Protein AF-A0A4Q6AU31-F1 (afdb_monomer_lite)

Sequence (327 aa):
MKANLSLKLLAGLLTLSISPVFLACSNERPVNYSGSSKKQAATNDSEDANGSTKPVKDPVEQNDNDQDDIDAGTTPTSGDDEVIPTPKPVIPTPTPTPTPTPTPTPTPTPTPTEPVIDAAVKAACRPEQIVLVDQNAAATAIFKSAIPDYEKILADIAQSDCTQMYKATAEFRSFKKLTVTIDSHDGVAYANPGLDRIFFSGNYIKSFATGKGAADIKQEMYGVMVHEINHLYQNFWKDGKYTPLSEGLCDAIRARAGLYPKNRKQKGGNYLGSYTTTGYFILYLDEKYPDFIYKLNKAAKNWNDNFWQQTTGKSVDQLWSEYQASF

Radius of gyration: 36.2 Å; chains: 1; bounding box: 105×67×134 Å

pLDDT: mean 76.28, std 26.25, range [24.03, 98.75]

Secondary structure (DSSP, 8-state):
----------------------EEE-SPPPP-------------------------------------------------------PPPPPPPPPPPPPPPPPPPPP-PPP-------HHHHHHTS-SEEEEEES-HHHHHHHHHH-TTHHHHHHHHHHHHHHHH-SSGGGS---SEEEEEEE--SSSEEEEGGGTEEEEEHHHHHHHHTT--HHHHHHHHHHHHHHHHHHHHS---SSGGGHHHHHHHHHHHHHHTT-S-GGG--SSS-TTS-HHHHHHHHHHHHTTSTTHHHHHHHHHTT--TTHHHHHHSS-HHHHHHHHHTT-

Structure (mmCIF, N/CA/C/O backbone):
data_AF-A0A4Q6AU31-F1
#
_entry.id   AF-A0A4Q6AU31-F1
#
loop_
_atom_site.group_PDB
_atom_site.id
_atom_site.type_symbol
_atom_site.label_atom_id
_atom_site.label_alt_id
_atom_site.label_comp_id
_atom_site.label_asym_id
_atom_site.label_entity_id
_atom_site.label_seq_id
_atom_site.pdbx_PDB_ins_code
_atom_site.Cartn_x
_atom_site.Cartn_y
_atom_site.Cartn_z
_atom_site.occupancy
_atom_site.B_iso_or_equiv
_atom_site.auth_seq_id
_atom_site.auth_comp_id
_atom_site.auth_asym_id
_atom_site.auth_atom_id
_atom_site.pdbx_PDB_model_num
ATOM 1 N N . MET A 1 1 ? -50.544 8.600 -45.928 1.00 36.47 1 MET A N 1
ATOM 2 C CA . MET A 1 1 ? -50.156 10.022 -45.792 1.00 36.47 1 MET A CA 1
ATOM 3 C C . MET A 1 1 ? -50.043 10.356 -44.315 1.00 36.47 1 MET A C 1
ATOM 5 O O . MET A 1 1 ? -50.808 9.824 -43.525 1.00 36.47 1 MET A O 1
ATOM 9 N N . LYS A 1 2 ? -49.024 11.143 -43.967 1.00 35.47 2 LYS A N 1
ATOM 10 C CA . LYS A 1 2 ? -48.605 11.513 -42.609 1.00 35.47 2 LYS A CA 1
ATOM 11 C C . LYS A 1 2 ? -49.623 12.434 -41.921 1.00 35.47 2 LYS A C 1
ATOM 13 O O . LYS A 1 2 ? -50.163 13.311 -42.585 1.00 35.47 2 LYS A O 1
ATOM 18 N N . ALA A 1 3 ? -49.738 12.334 -40.597 1.00 30.19 3 ALA A N 1
ATOM 19 C CA . ALA A 1 3 ? -50.045 13.472 -39.731 1.00 30.19 3 ALA A CA 1
ATOM 20 C C . ALA A 1 3 ? -49.367 13.290 -38.362 1.00 30.19 3 ALA A C 1
ATOM 22 O O . ALA A 1 3 ? -49.419 12.219 -37.765 1.00 30.19 3 ALA A O 1
ATOM 23 N N . ASN A 1 4 ? -48.679 14.349 -37.937 1.00 34.22 4 ASN A N 1
ATOM 24 C CA . ASN A 1 4 ? -47.904 14.484 -36.707 1.00 34.22 4 ASN A CA 1
ATOM 25 C C . ASN A 1 4 ? -48.797 14.581 -35.463 1.00 34.22 4 ASN A C 1
ATOM 27 O O . ASN A 1 4 ? -49.780 15.317 -35.483 1.00 34.22 4 ASN A O 1
ATOM 31 N N . LEU A 1 5 ? -48.333 14.029 -34.338 1.00 29.66 5 LEU A N 1
ATOM 32 C CA . LEU A 1 5 ? -48.532 14.668 -33.039 1.00 29.66 5 LEU A CA 1
ATOM 33 C C . LEU A 1 5 ? -47.272 14.504 -32.181 1.00 29.66 5 LEU A C 1
ATOM 35 O O . LEU A 1 5 ? -46.759 13.407 -31.985 1.00 29.66 5 LEU A O 1
ATOM 39 N N . SER A 1 6 ? -46.750 15.647 -31.746 1.00 33.50 6 SER A N 1
ATOM 40 C CA . SER A 1 6 ? -45.542 15.812 -30.944 1.00 33.50 6 SER A CA 1
ATOM 41 C C . SER A 1 6 ? -45.827 15.460 -29.485 1.00 33.50 6 SER A C 1
ATOM 43 O O . SER A 1 6 ? -46.730 16.044 -28.888 1.00 33.50 6 SER A O 1
ATOM 45 N N . LEU A 1 7 ? -45.042 14.552 -28.900 1.00 28.28 7 LEU A N 1
ATOM 46 C CA . LEU A 1 7 ? -44.996 14.332 -27.456 1.00 28.28 7 LEU A CA 1
ATOM 47 C C . LEU A 1 7 ? -43.570 14.616 -26.972 1.00 28.28 7 LEU A C 1
ATOM 49 O O . LEU A 1 7 ? -42.649 13.827 -27.176 1.00 28.28 7 LEU A O 1
ATOM 53 N N . LYS A 1 8 ? -43.385 15.791 -26.362 1.00 33.62 8 LYS A N 1
ATOM 54 C CA . LYS A 1 8 ? -42.167 16.155 -25.634 1.00 33.62 8 LYS A CA 1
ATOM 55 C C . LYS A 1 8 ? -42.089 15.299 -24.370 1.00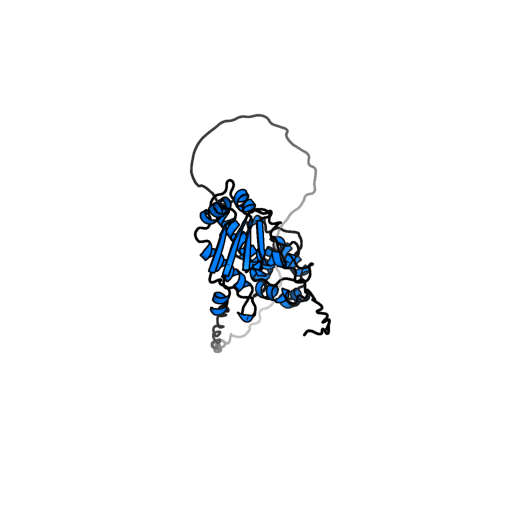 33.62 8 LYS A C 1
ATOM 57 O O . LYS A 1 8 ? -42.876 15.512 -23.452 1.00 33.62 8 LYS A O 1
ATOM 62 N N . LEU A 1 9 ? -41.129 14.380 -24.306 1.00 28.55 9 LEU A N 1
ATOM 63 C CA . LEU A 1 9 ? -40.728 13.740 -23.056 1.00 28.55 9 LEU A CA 1
ATOM 64 C C . LEU A 1 9 ? -39.470 14.450 -22.539 1.00 28.55 9 LEU A C 1
ATOM 66 O O . LEU A 1 9 ? -38.409 14.393 -23.158 1.00 28.55 9 LEU A O 1
ATOM 70 N N . LEU A 1 10 ? -39.618 15.166 -21.424 1.00 29.89 10 LEU A N 1
ATOM 71 C CA . LEU A 1 10 ? -38.513 15.718 -20.645 1.00 29.89 10 LEU A CA 1
ATOM 72 C C . LEU A 1 10 ? -37.751 14.540 -20.015 1.00 29.89 10 LEU A C 1
ATOM 74 O O . LEU A 1 10 ? -38.206 13.961 -19.032 1.00 29.89 10 LEU A O 1
ATOM 78 N N . ALA A 1 11 ? -36.601 14.172 -20.575 1.00 31.55 11 ALA A N 1
ATOM 79 C CA . ALA A 1 11 ? -35.641 13.310 -19.896 1.00 31.55 11 ALA A CA 1
ATOM 80 C C . ALA A 1 11 ? -34.642 14.207 -19.155 1.00 31.55 11 ALA A C 1
ATOM 82 O O . ALA A 1 11 ? -33.696 14.730 -19.741 1.00 31.55 11 ALA A O 1
ATOM 83 N N . GLY A 1 12 ? -34.894 14.426 -17.863 1.00 27.91 12 GLY A N 1
ATOM 84 C CA . GLY A 1 12 ? -33.913 14.998 -16.949 1.00 27.91 12 GLY A CA 1
ATOM 85 C C . GLY A 1 12 ? -32.761 14.014 -16.775 1.00 27.91 12 GLY A C 1
ATOM 86 O O . GLY A 1 12 ? -32.883 13.032 -16.046 1.00 27.91 12 GLY A O 1
ATOM 87 N N . LEU A 1 13 ? -31.654 14.264 -17.469 1.00 28.27 13 LEU A N 1
ATOM 88 C CA . LEU A 1 13 ? -30.405 13.542 -17.274 1.00 28.27 13 LEU A CA 1
ATOM 89 C C . LEU A 1 13 ? -29.745 14.090 -16.001 1.00 28.27 13 LEU A C 1
ATOM 91 O O . LEU A 1 13 ? -29.031 15.088 -16.031 1.00 28.27 13 LEU A O 1
ATOM 95 N N . LEU A 1 14 ? -30.024 13.460 -14.860 1.00 25.17 14 LEU A N 1
ATOM 96 C CA . LEU A 1 14 ? -29.245 13.673 -13.645 1.00 25.17 14 LEU A CA 1
ATOM 97 C C . LEU A 1 14 ? -27.902 12.956 -13.838 1.00 25.17 14 LEU A C 1
ATOM 99 O O . LEU A 1 14 ? -27.761 11.772 -13.538 1.00 25.17 14 LEU A O 1
ATOM 103 N N . THR A 1 15 ? -26.917 13.648 -14.406 1.00 27.78 15 THR A N 1
ATOM 104 C CA . THR A 1 15 ? -25.537 13.158 -14.439 1.00 27.78 15 THR A CA 1
ATOM 105 C C . THR A 1 15 ? -24.981 13.217 -13.020 1.00 27.78 15 THR A C 1
ATOM 107 O O . THR A 1 15 ? -24.532 14.269 -12.564 1.00 27.78 15 THR A O 1
ATOM 110 N N . LEU A 1 16 ? -25.023 12.094 -12.300 1.00 24.03 16 LEU A N 1
ATOM 111 C CA . LEU A 1 16 ? -24.202 11.907 -11.108 1.00 24.03 16 LEU A CA 1
ATOM 112 C C . LEU A 1 16 ? -22.737 11.880 -11.574 1.00 24.03 16 LEU A C 1
ATOM 114 O O . LEU A 1 16 ? -22.244 10.866 -12.064 1.00 24.03 16 LEU A O 1
ATOM 118 N N . SER A 1 17 ? -22.058 13.022 -11.477 1.00 26.67 17 SER A N 1
ATOM 119 C CA . SER A 1 17 ? -20.610 13.126 -11.654 1.00 26.67 17 SER A CA 1
ATOM 120 C C . SER A 1 17 ? -19.931 12.428 -10.479 1.00 26.67 17 SER A C 1
ATOM 122 O O . SER A 1 17 ? -19.631 13.049 -9.461 1.00 26.67 17 SER A O 1
ATOM 124 N N . ILE A 1 18 ? -19.718 11.120 -10.595 1.00 26.56 18 ILE A N 1
ATOM 125 C CA . ILE A 1 18 ? -18.798 10.400 -9.720 1.00 26.56 18 ILE A CA 1
ATOM 126 C C . ILE A 1 18 ? -17.401 10.734 -10.245 1.00 26.56 18 ILE A C 1
ATOM 128 O O . ILE A 1 18 ? -16.913 10.086 -11.168 1.00 26.56 18 ILE A O 1
ATOM 132 N N . SER A 1 19 ? -16.790 11.800 -9.728 1.00 26.52 19 SER A N 1
ATOM 133 C CA . SER A 1 19 ? -15.391 12.103 -10.030 1.00 26.52 19 SER A CA 1
ATOM 134 C C . SER A 1 19 ? -14.542 10.903 -9.594 1.00 26.52 19 SER A C 1
ATOM 136 O O . SER A 1 19 ? -14.580 10.558 -8.409 1.00 26.52 19 SER A O 1
ATOM 138 N N . PRO A 1 20 ? -13.809 10.228 -10.499 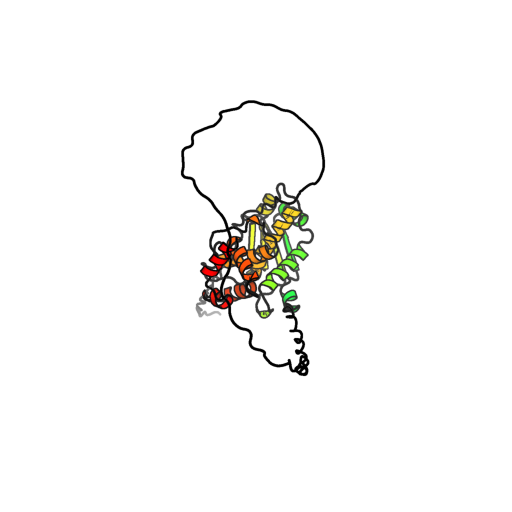1.00 33.03 20 PRO A N 1
ATOM 139 C CA . PRO A 1 20 ? -12.846 9.223 -10.081 1.00 33.03 20 PRO A CA 1
ATOM 140 C C . PRO A 1 20 ? -11.811 9.930 -9.207 1.00 33.03 20 PRO A C 1
ATOM 142 O O . PRO A 1 20 ? -11.224 10.933 -9.612 1.00 33.03 20 PRO A O 1
ATOM 145 N N . VAL A 1 21 ? -11.645 9.448 -7.979 1.00 41.09 21 VAL A N 1
ATOM 146 C CA . VAL A 1 21 ? -10.590 9.907 -7.079 1.00 41.09 21 VAL A CA 1
ATOM 147 C C . VAL A 1 21 ? -9.265 9.506 -7.729 1.00 41.09 21 VAL A C 1
ATOM 149 O O . VAL A 1 21 ? -8.861 8.350 -7.663 1.00 41.09 21 VAL A O 1
ATOM 152 N N . PHE A 1 22 ? -8.643 10.441 -8.446 1.00 41.56 22 PHE A N 1
ATOM 153 C CA . PHE A 1 22 ? -7.259 10.333 -8.889 1.00 41.56 22 PHE A CA 1
ATOM 154 C C . PHE A 1 22 ? -6.388 10.641 -7.673 1.00 41.56 22 PHE A C 1
ATOM 156 O O . PHE A 1 22 ? -6.315 11.795 -7.251 1.00 41.56 22 PHE A O 1
ATOM 163 N N . LEU A 1 23 ? -5.786 9.613 -7.079 1.00 51.38 23 LEU A N 1
ATOM 164 C CA . LEU A 1 23 ? -4.813 9.784 -6.006 1.00 51.38 23 LEU A CA 1
ATOM 165 C C . LEU A 1 23 ? -3.428 9.595 -6.614 1.00 51.38 23 LEU A C 1
ATOM 167 O O . LEU A 1 23 ? -3.088 8.508 -7.074 1.00 51.38 23 LEU A O 1
ATOM 171 N N . ALA A 1 24 ? -2.702 10.705 -6.736 1.00 48.38 24 ALA A N 1
ATOM 172 C CA . ALA A 1 24 ? -1.375 10.728 -7.319 1.00 48.38 24 ALA A CA 1
ATOM 173 C C . ALA A 1 24 ? -0.320 10.721 -6.216 1.00 48.38 24 ALA A C 1
ATOM 175 O O . ALA A 1 24 ? -0.317 11.593 -5.343 1.00 48.38 24 ALA A O 1
ATOM 176 N N . CYS A 1 25 ? 0.633 9.798 -6.316 1.00 55.16 25 CYS A N 1
ATOM 177 C CA . CYS A 1 25 ? 1.851 9.785 -5.522 1.00 55.16 25 CYS A CA 1
ATOM 178 C C . CYS A 1 25 ? 2.805 10.865 -6.070 1.00 55.16 25 CYS A C 1
ATOM 180 O O . CYS A 1 25 ? 3.829 10.608 -6.709 1.00 55.16 25 CYS A O 1
ATOM 182 N N . SER A 1 26 ? 2.411 12.134 -5.927 1.00 43.38 26 SER A N 1
ATOM 183 C CA . SER A 1 26 ? 3.153 13.279 -6.474 1.00 43.38 26 SER A CA 1
ATOM 184 C C . SER A 1 26 ? 4.222 13.813 -5.517 1.00 43.38 26 SER A C 1
ATOM 186 O O . SER A 1 26 ? 5.101 14.548 -5.960 1.00 43.38 26 SER A O 1
ATOM 188 N N . ASN A 1 27 ? 4.173 13.448 -4.228 1.00 42.97 27 ASN A N 1
ATOM 189 C CA . ASN A 1 27 ? 4.992 14.068 -3.176 1.00 42.97 27 ASN A CA 1
ATOM 190 C C . ASN A 1 27 ? 5.951 13.116 -2.440 1.00 42.97 27 ASN A C 1
ATOM 192 O O . ASN A 1 27 ? 6.638 13.552 -1.509 1.00 42.97 27 ASN A O 1
ATOM 196 N N . GLU A 1 28 ? 6.064 11.847 -2.841 1.00 49.72 28 GLU A N 1
ATOM 197 C CA . GLU A 1 28 ? 7.122 10.996 -2.300 1.00 49.72 28 GLU A CA 1
ATOM 198 C C . GLU A 1 28 ? 8.496 11.478 -2.786 1.00 49.72 28 GLU A C 1
ATOM 200 O O . GLU A 1 28 ? 8.813 11.476 -3.975 1.00 49.72 28 GLU A O 1
ATOM 205 N N . ARG A 1 29 ? 9.358 11.889 -1.846 1.00 51.31 29 ARG A N 1
ATOM 206 C CA . ARG A 1 29 ? 10.781 12.092 -2.156 1.00 51.31 29 ARG A CA 1
ATOM 207 C C . ARG A 1 29 ? 11.380 10.744 -2.593 1.00 51.31 29 ARG A C 1
ATOM 209 O O . ARG A 1 29 ? 10.986 9.726 -2.024 1.00 51.31 29 ARG A O 1
ATOM 216 N N . PRO A 1 30 ? 12.368 10.703 -3.502 1.00 47.47 30 PRO A N 1
ATOM 217 C CA . PRO A 1 30 ? 13.051 9.461 -3.857 1.00 47.47 30 PRO A CA 1
ATOM 218 C C . PRO A 1 30 ? 13.793 8.845 -2.663 1.00 47.47 30 PRO A C 1
ATOM 220 O O . PRO A 1 30 ? 14.297 9.557 -1.783 1.00 47.47 30 PRO A O 1
ATOM 223 N N . VAL A 1 31 ? 13.850 7.514 -2.588 1.00 48.09 31 VAL A N 1
ATOM 224 C CA . VAL A 1 31 ? 14.591 6.809 -1.533 1.00 48.09 31 VAL A CA 1
ATOM 225 C C . VAL A 1 31 ? 16.092 6.781 -1.843 1.00 48.09 31 VAL A C 1
ATOM 227 O O . VAL A 1 31 ? 16.523 6.295 -2.882 1.00 48.09 31 VAL A O 1
ATOM 230 N N . ASN A 1 32 ? 16.919 7.257 -0.906 1.00 42.59 32 ASN A N 1
ATOM 231 C CA . ASN A 1 32 ? 18.368 7.058 -0.954 1.00 42.59 32 ASN A CA 1
ATOM 232 C C . ASN A 1 32 ? 18.753 5.778 -0.198 1.00 42.59 32 ASN A C 1
ATOM 234 O O . ASN A 1 32 ? 18.858 5.787 1.027 1.00 42.59 32 ASN A O 1
ATOM 238 N N . TYR A 1 33 ? 19.013 4.695 -0.932 1.00 41.94 33 TYR A N 1
ATOM 239 C CA . TYR A 1 33 ? 19.522 3.420 -0.405 1.00 41.94 33 TYR A CA 1
ATOM 240 C C . TYR A 1 33 ? 21.051 3.438 -0.186 1.00 41.94 33 TYR A C 1
ATOM 242 O O . TYR A 1 33 ? 21.754 2.497 -0.535 1.00 41.94 33 TYR A O 1
ATOM 250 N N . SER A 1 34 ? 21.634 4.512 0.356 1.00 35.53 34 SER A N 1
ATOM 251 C CA . SER A 1 34 ? 23.068 4.500 0.683 1.00 35.53 34 SER A CA 1
ATOM 252 C C . SER A 1 34 ? 23.285 3.894 2.069 1.00 35.53 34 SER A C 1
ATOM 254 O O . SER A 1 34 ? 23.216 4.598 3.077 1.00 35.53 34 SER A O 1
ATOM 256 N N . GLY A 1 35 ? 23.553 2.589 2.129 1.00 38.88 35 GLY A N 1
ATOM 257 C CA . GLY A 1 35 ? 24.001 1.965 3.372 1.00 38.88 35 GLY A CA 1
ATOM 258 C C . GLY A 1 35 ? 23.919 0.449 3.405 1.00 38.88 35 GLY A C 1
ATOM 259 O O . GLY A 1 35 ? 23.153 -0.071 4.204 1.00 38.88 35 GLY A O 1
ATOM 260 N N . SER A 1 36 ? 24.703 -0.255 2.578 1.00 33.50 36 SER A N 1
ATOM 261 C CA . SER A 1 36 ? 25.196 -1.622 2.851 1.00 33.50 36 SER A CA 1
ATOM 262 C C . SER A 1 36 ? 26.203 -2.068 1.785 1.00 33.50 36 SER A C 1
ATOM 264 O O . SER A 1 36 ? 25.926 -2.913 0.945 1.00 33.50 36 SER A O 1
ATOM 266 N N . SER A 1 37 ? 27.413 -1.518 1.835 1.00 30.23 37 SER A N 1
ATOM 267 C CA . SER A 1 37 ? 28.578 -2.164 1.226 1.00 30.23 37 SER A CA 1
ATOM 268 C C . SER A 1 37 ? 29.799 -1.919 2.104 1.00 30.23 37 SER A C 1
ATOM 270 O O . SER A 1 37 ? 30.665 -1.106 1.785 1.00 30.23 37 SER A O 1
ATOM 272 N N . LYS A 1 38 ? 29.883 -2.612 3.246 1.00 29.41 38 LYS A N 1
ATOM 273 C CA . LYS A 1 38 ? 31.191 -2.819 3.876 1.00 29.41 38 LYS A CA 1
ATOM 274 C C . LYS A 1 38 ? 31.940 -3.833 3.014 1.00 29.41 38 LYS A C 1
ATOM 276 O O . LYS A 1 38 ? 31.798 -5.036 3.198 1.00 29.41 38 LYS A O 1
ATOM 281 N N . LYS A 1 39 ? 32.704 -3.334 2.038 1.00 31.06 39 LYS A N 1
ATOM 282 C CA . LYS A 1 39 ? 33.798 -4.099 1.436 1.00 31.06 39 LYS A CA 1
ATOM 283 C C . LYS A 1 39 ? 34.859 -4.282 2.517 1.00 31.06 39 LYS A C 1
ATOM 285 O O . LYS A 1 39 ? 35.409 -3.307 3.018 1.00 31.06 39 LYS A O 1
ATOM 290 N N . GLN A 1 40 ? 35.108 -5.530 2.879 1.00 29.66 40 GLN A N 1
ATOM 291 C CA . GLN A 1 40 ? 36.287 -5.940 3.622 1.00 29.66 40 GLN A CA 1
ATOM 292 C C . GLN A 1 40 ? 37.373 -6.254 2.585 1.00 29.66 40 GLN A C 1
ATOM 294 O O . GLN A 1 40 ? 37.190 -7.164 1.781 1.00 29.66 40 GLN A O 1
ATOM 299 N N . ALA A 1 41 ? 38.455 -5.477 2.571 1.00 26.58 41 ALA A N 1
ATOM 300 C CA . ALA A 1 41 ? 39.760 -5.875 2.043 1.00 26.58 41 ALA A CA 1
ATOM 301 C C . ALA A 1 41 ? 40.846 -4.908 2.559 1.00 26.58 41 ALA A C 1
ATOM 303 O O . ALA A 1 41 ? 40.773 -3.706 2.319 1.00 26.58 41 ALA A O 1
ATOM 304 N N . ALA A 1 42 ? 41.788 -5.491 3.310 1.00 26.08 42 ALA A N 1
ATOM 305 C CA . ALA A 1 42 ? 43.225 -5.197 3.443 1.00 26.08 42 ALA A CA 1
ATOM 306 C C . ALA A 1 42 ? 43.846 -4.362 2.290 1.00 26.08 42 ALA A C 1
ATOM 308 O O . ALA A 1 42 ? 43.380 -4.472 1.162 1.00 26.08 42 ALA A O 1
ATOM 309 N N . THR A 1 43 ? 44.913 -3.563 2.420 1.00 26.22 43 THR A N 1
ATOM 310 C CA . THR A 1 43 ? 46.017 -3.424 3.396 1.00 26.22 43 THR A CA 1
ATOM 311 C C . THR A 1 43 ? 46.882 -2.216 2.975 1.00 26.22 43 THR A C 1
ATOM 313 O O . THR A 1 43 ? 46.904 -1.898 1.789 1.00 26.22 43 THR A O 1
ATOM 316 N N . ASN A 1 44 ? 47.668 -1.705 3.933 1.00 25.77 44 ASN A N 1
ATOM 317 C CA . ASN A 1 44 ? 49.017 -1.119 3.809 1.00 25.77 44 ASN A CA 1
ATOM 318 C C . ASN A 1 44 ? 49.243 0.354 3.399 1.00 25.77 44 ASN A C 1
ATOM 320 O O . ASN A 1 44 ? 48.830 0.783 2.329 1.00 25.77 44 ASN A O 1
ATOM 324 N N . ASP A 1 45 ? 50.033 0.997 4.282 1.00 27.28 45 ASP A N 1
ATOM 325 C CA . ASP A 1 45 ? 51.165 1.921 4.058 1.00 27.28 45 ASP A CA 1
ATOM 326 C C . ASP A 1 45 ? 50.869 3.273 3.373 1.00 27.28 45 ASP A C 1
ATOM 328 O O . ASP A 1 45 ? 50.093 3.362 2.435 1.00 27.28 45 ASP A O 1
ATOM 332 N N . SER A 1 46 ? 51.452 4.416 3.731 1.00 28.14 46 SER A N 1
ATOM 333 C CA . SER A 1 46 ? 52.423 4.818 4.750 1.00 28.14 46 SER A CA 1
ATOM 334 C C . SER A 1 46 ? 52.513 6.354 4.701 1.00 28.14 46 SER A C 1
ATOM 336 O O . SER A 1 46 ? 52.448 6.936 3.623 1.00 28.14 46 SER A O 1
ATOM 338 N N . GLU A 1 47 ? 52.738 6.941 5.876 1.00 30.23 47 GLU A N 1
ATOM 339 C CA . GLU A 1 47 ? 53.699 8.028 6.124 1.00 30.23 47 GLU A CA 1
ATOM 340 C C . GLU A 1 47 ? 53.446 9.510 5.749 1.00 30.23 47 GLU A C 1
ATOM 342 O O . GLU A 1 47 ? 52.983 9.888 4.678 1.00 30.23 47 GLU A O 1
ATOM 347 N N . ASP A 1 48 ? 53.893 10.300 6.736 1.00 31.30 48 ASP A N 1
ATOM 348 C CA . ASP A 1 48 ? 54.444 11.658 6.755 1.00 31.30 48 ASP A CA 1
ATOM 349 C C . ASP A 1 48 ? 53.486 12.864 6.795 1.00 31.30 48 ASP A C 1
ATOM 351 O O . ASP A 1 48 ? 52.760 13.162 5.854 1.00 31.30 48 ASP A O 1
ATOM 355 N N . ALA A 1 49 ? 53.310 13.496 7.973 1.00 30.08 49 ALA A N 1
ATOM 356 C CA . ALA A 1 49 ? 54.201 14.471 8.657 1.00 30.08 49 ALA A CA 1
ATOM 357 C C . ALA A 1 49 ? 54.030 15.878 8.039 1.00 30.08 49 ALA A C 1
ATOM 359 O O . ALA A 1 49 ? 53.861 16.008 6.839 1.00 30.08 49 ALA A O 1
ATOM 360 N N . ASN A 1 50 ? 54.025 17.029 8.710 1.00 28.92 50 ASN A N 1
ATOM 361 C CA . ASN A 1 50 ? 54.444 17.566 10.009 1.00 28.92 50 ASN A CA 1
ATOM 362 C C . ASN A 1 50 ? 53.771 18.976 10.029 1.00 28.92 50 ASN A C 1
ATOM 364 O O . ASN A 1 50 ? 53.656 19.588 8.973 1.00 28.92 50 ASN A O 1
ATOM 368 N N . GLY A 1 51 ? 53.229 19.555 11.099 1.00 26.34 51 GLY A N 1
ATOM 369 C CA . GLY A 1 51 ? 53.954 20.005 12.280 1.00 26.34 51 GLY A CA 1
ATOM 370 C C . GLY A 1 51 ? 53.549 21.435 12.676 1.00 26.34 51 GLY A C 1
ATOM 371 O O . GLY A 1 51 ? 53.204 22.240 11.816 1.00 26.34 51 GLY A O 1
ATOM 372 N N . SER A 1 52 ? 53.706 21.722 13.977 1.00 27.25 52 SER A N 1
ATOM 373 C CA . SER A 1 52 ? 53.831 23.051 14.618 1.00 27.25 52 SER A CA 1
ATOM 374 C C . SER A 1 52 ? 52.575 23.939 14.739 1.00 27.25 52 SER A C 1
ATOM 376 O O . SER A 1 52 ? 51.845 24.126 13.783 1.00 27.25 52 SER A O 1
ATOM 378 N N . THR A 1 53 ? 52.243 24.580 15.870 1.00 29.73 53 THR A N 1
ATOM 379 C CA . THR A 1 53 ? 52.931 24.798 17.160 1.00 29.73 53 THR A CA 1
ATOM 380 C C . THR A 1 53 ? 51.929 25.290 18.231 1.00 29.73 53 THR A C 1
ATOM 382 O O . THR A 1 53 ? 51.126 26.176 17.969 1.00 29.73 53 THR A O 1
ATOM 385 N N . LYS A 1 54 ? 52.049 24.686 19.426 1.00 29.58 54 LYS A N 1
ATOM 386 C CA . LYS A 1 54 ? 51.817 25.095 20.845 1.00 29.58 54 LYS A CA 1
ATOM 387 C C . LYS A 1 54 ? 51.827 26.622 21.205 1.00 29.58 54 LYS A C 1
ATOM 389 O O . LYS A 1 54 ? 52.264 27.401 20.368 1.00 29.58 54 LYS A O 1
ATOM 394 N N . PRO A 1 55 ? 51.731 27.047 22.501 1.00 44.91 55 PRO A N 1
ATOM 395 C CA . PRO A 1 55 ? 50.876 26.660 23.668 1.00 44.91 55 PRO A CA 1
ATOM 396 C C . PRO A 1 55 ? 50.525 27.856 24.629 1.00 44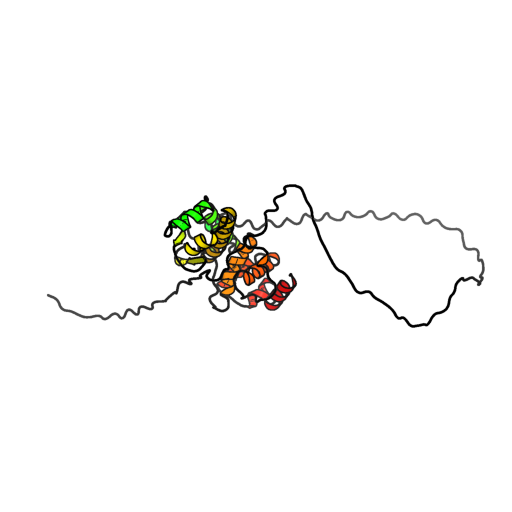.91 55 PRO A C 1
ATOM 398 O O . PRO A 1 55 ? 51.207 28.864 24.563 1.00 44.91 55 PRO A O 1
ATOM 401 N N . VAL A 1 56 ? 49.631 27.710 25.630 1.00 33.00 56 VAL A N 1
ATOM 402 C CA . VAL A 1 56 ? 49.675 28.364 26.989 1.00 33.00 56 VAL A CA 1
ATOM 403 C C . VAL A 1 56 ? 48.708 27.560 27.902 1.00 33.00 56 VAL A C 1
ATOM 405 O O . VAL A 1 56 ? 47.556 27.425 27.513 1.00 33.00 56 VAL A O 1
ATOM 408 N N . LYS A 1 57 ? 49.096 26.735 28.897 1.00 30.70 57 LYS A N 1
ATOM 409 C CA . LYS A 1 57 ? 49.654 26.908 30.270 1.00 30.70 57 LYS A CA 1
ATOM 410 C C . LYS A 1 57 ? 48.714 27.542 31.328 1.00 30.70 57 LYS A C 1
ATOM 412 O O . LYS A 1 57 ? 48.427 28.729 31.261 1.00 30.70 57 LYS A O 1
ATOM 417 N N . ASP A 1 58 ? 48.339 26.713 32.313 1.00 33.06 58 ASP A N 1
ATOM 418 C CA . ASP A 1 58 ? 47.739 26.999 33.641 1.00 33.06 58 ASP A CA 1
ATOM 419 C C . ASP A 1 58 ? 48.733 27.746 34.591 1.00 33.06 58 ASP A C 1
ATOM 421 O O . ASP A 1 58 ? 49.791 28.144 34.084 1.00 33.06 58 ASP A O 1
ATOM 425 N N . PRO A 1 59 ? 48.594 27.813 35.954 1.00 54.94 59 PRO A N 1
ATOM 426 C CA . PRO A 1 59 ? 47.472 27.600 36.920 1.00 54.94 59 PRO A CA 1
ATOM 427 C C . PRO A 1 59 ? 47.436 28.617 38.130 1.00 54.94 59 PRO A C 1
ATOM 429 O O . PRO A 1 59 ? 48.209 29.571 38.155 1.00 54.94 59 PRO A O 1
ATOM 432 N N . VAL A 1 60 ? 46.651 28.272 39.184 1.00 31.70 60 VAL A N 1
ATOM 433 C CA . VAL A 1 60 ? 46.720 28.626 40.649 1.00 31.70 60 VAL A CA 1
ATOM 434 C C . VAL A 1 60 ? 45.865 29.858 41.069 1.00 31.70 60 VAL A C 1
ATOM 436 O O . VAL A 1 60 ? 45.880 30.857 40.367 1.00 31.70 60 VAL A O 1
ATOM 439 N N . GLU A 1 61 ? 44.956 29.831 42.067 1.00 36.19 61 GLU A N 1
ATOM 440 C CA . GLU A 1 61 ? 45.141 29.650 43.531 1.00 36.19 61 GLU A CA 1
ATOM 441 C C . GLU A 1 61 ? 43.916 29.103 44.311 1.00 36.19 61 GLU A C 1
ATOM 443 O O . GLU A 1 61 ? 42.760 29.276 43.924 1.00 36.19 61 GLU A O 1
ATOM 448 N N . GLN A 1 62 ? 44.250 28.458 45.439 1.00 34.66 62 GLN A N 1
ATOM 449 C CA . GLN A 1 62 ? 43.440 27.973 46.569 1.00 34.66 62 GLN A CA 1
ATOM 450 C C . GLN A 1 62 ? 43.057 29.088 47.562 1.00 34.66 62 GLN A C 1
ATOM 452 O O . GLN A 1 62 ? 43.643 30.165 47.532 1.00 34.66 62 GLN A O 1
ATOM 457 N N . ASN A 1 63 ? 42.099 28.775 48.451 1.00 33.78 63 ASN A N 1
ATOM 458 C CA . ASN A 1 63 ? 42.097 28.955 49.925 1.00 33.78 63 ASN A CA 1
ATOM 459 C C . ASN A 1 63 ? 40.633 28.830 50.417 1.00 33.78 63 ASN A C 1
ATOM 461 O O . ASN A 1 63 ? 39.725 29.259 49.711 1.00 33.78 63 ASN A O 1
ATOM 465 N N . ASP A 1 64 ? 40.265 28.316 51.590 1.00 41.66 64 ASP A N 1
ATOM 466 C CA . ASP A 1 64 ? 40.932 27.570 52.662 1.00 41.66 64 ASP A CA 1
ATOM 467 C C . ASP A 1 64 ? 39.833 27.042 53.618 1.00 41.66 64 ASP A C 1
ATOM 469 O O . ASP A 1 64 ? 38.751 27.625 53.684 1.00 41.66 64 ASP A O 1
ATOM 473 N N . ASN A 1 65 ? 40.181 25.974 54.348 1.00 37.25 65 ASN A N 1
ATOM 474 C CA . ASN A 1 65 ? 39.823 25.577 55.725 1.00 37.25 65 ASN A CA 1
ATOM 475 C C . ASN A 1 65 ? 38.357 25.510 56.206 1.00 37.25 65 ASN A C 1
ATOM 477 O O . ASN A 1 65 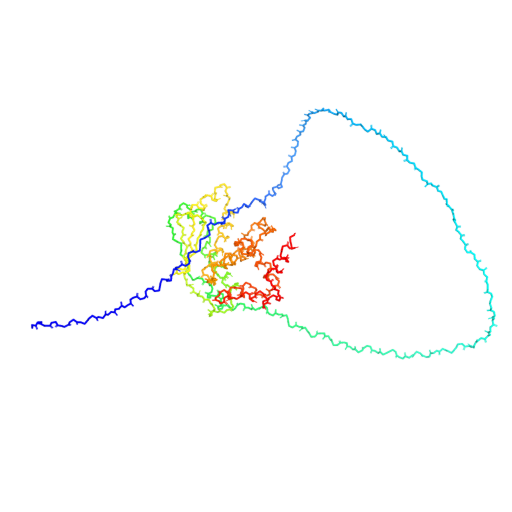? 37.652 26.507 56.297 1.00 37.25 65 ASN A O 1
ATOM 481 N N . ASP A 1 66 ? 37.949 24.325 56.676 1.00 44.62 66 ASP A N 1
ATOM 482 C CA . ASP A 1 66 ? 38.137 23.967 58.094 1.00 44.62 66 ASP A CA 1
ATOM 483 C C . ASP A 1 66 ? 38.095 22.438 58.291 1.00 44.62 66 ASP A C 1
ATOM 485 O O . ASP A 1 66 ? 37.291 21.725 57.686 1.00 44.62 66 ASP A O 1
ATOM 489 N N . GLN A 1 67 ? 39.008 21.954 59.129 1.00 42.06 67 GLN A N 1
ATOM 490 C CA . GLN A 1 67 ? 39.265 20.561 59.499 1.00 42.06 67 GLN A CA 1
ATOM 491 C C . GLN A 1 67 ? 39.201 20.474 61.035 1.00 42.06 67 GLN A C 1
ATOM 493 O O . GLN A 1 67 ? 39.487 21.466 61.701 1.00 42.06 67 GLN A O 1
ATOM 498 N N . ASP A 1 68 ? 38.617 19.420 61.613 1.00 41.59 68 ASP A N 1
ATOM 499 C CA . ASP A 1 68 ? 39.265 18.396 62.476 1.00 41.59 68 ASP A CA 1
ATOM 500 C C . ASP A 1 68 ? 38.168 18.011 63.526 1.00 41.59 68 ASP A C 1
ATOM 502 O O . ASP A 1 68 ? 37.330 18.854 63.842 1.00 41.59 68 ASP A O 1
ATOM 506 N N . ASP A 1 69 ? 37.946 16.808 64.077 1.00 42.69 69 ASP A N 1
ATOM 507 C CA . ASP A 1 69 ? 38.818 15.698 64.477 1.00 42.69 69 ASP A CA 1
ATOM 508 C C . ASP A 1 69 ? 37.973 14.430 64.860 1.00 42.69 69 ASP A C 1
ATOM 510 O O . ASP A 1 69 ? 36.883 14.562 65.416 1.00 42.69 69 ASP A O 1
ATOM 514 N N . ILE A 1 70 ? 38.471 13.228 64.491 1.00 43.03 70 ILE A N 1
ATOM 515 C CA . ILE A 1 70 ? 38.704 11.928 65.222 1.00 43.03 70 ILE A CA 1
ATOM 516 C C . ILE A 1 70 ? 37.917 11.613 66.543 1.00 43.03 70 ILE A C 1
ATOM 518 O O . ILE A 1 70 ? 37.580 12.520 67.282 1.00 43.03 70 ILE A O 1
ATOM 522 N N . ASP A 1 71 ? 37.603 10.392 67.032 1.00 38.22 71 ASP A N 1
ATOM 523 C CA . ASP A 1 71 ? 38.121 9.009 66.913 1.00 38.22 71 ASP A CA 1
ATOM 524 C C . ASP A 1 71 ? 37.186 7.969 67.632 1.00 38.22 71 ASP A C 1
ATOM 526 O O . ASP A 1 71 ? 36.379 8.330 68.486 1.00 38.22 71 ASP A O 1
ATOM 530 N N . ALA A 1 72 ? 37.352 6.685 67.275 1.00 36.16 72 ALA A N 1
ATOM 531 C CA . ALA A 1 72 ? 37.179 5.384 67.965 1.00 36.16 72 ALA A CA 1
ATOM 532 C C . ALA A 1 72 ? 36.163 5.100 69.112 1.00 36.16 72 ALA A C 1
ATOM 534 O O . ALA A 1 72 ? 36.221 5.648 70.204 1.00 36.16 72 ALA A O 1
ATOM 535 N N . GLY A 1 73 ? 35.437 3.976 68.947 1.00 33.78 73 GLY A N 1
ATOM 536 C CA . GLY A 1 73 ? 35.758 2.739 69.693 1.00 33.78 73 GLY A CA 1
ATOM 537 C C . GLY A 1 73 ? 34.976 2.346 70.968 1.00 33.78 73 GLY A C 1
ATOM 538 O O . GLY A 1 73 ? 35.132 2.940 72.026 1.00 33.78 73 GLY A O 1
ATOM 539 N N . THR A 1 74 ? 34.357 1.154 70.896 1.00 35.16 74 THR A N 1
ATOM 540 C CA . THR A 1 74 ? 34.174 0.123 71.960 1.00 35.16 74 THR A CA 1
ATOM 541 C C . THR A 1 74 ? 33.167 0.297 73.121 1.00 35.16 74 THR A C 1
ATOM 543 O O . THR A 1 74 ? 33.265 1.171 73.970 1.00 35.16 74 THR A O 1
ATOM 546 N N . THR A 1 75 ? 32.257 -0.685 73.205 1.00 39.12 75 THR A N 1
ATOM 547 C CA . THR A 1 75 ? 31.485 -1.167 74.379 1.00 39.12 75 THR A CA 1
ATOM 548 C C . THR A 1 75 ? 32.375 -2.037 75.297 1.00 39.12 75 THR A C 1
ATOM 550 O O . THR A 1 75 ? 33.341 -2.597 74.768 1.00 39.12 75 THR A O 1
ATOM 553 N N . PRO A 1 76 ? 32.089 -2.222 76.619 1.00 46.41 76 PRO A N 1
ATOM 554 C CA . PRO A 1 76 ? 31.149 -3.283 77.058 1.00 46.41 76 PRO A CA 1
ATOM 555 C C . PRO A 1 76 ? 30.444 -3.157 78.453 1.00 46.41 76 PRO A C 1
ATOM 557 O O . PRO A 1 76 ? 30.887 -2.451 79.350 1.00 46.41 76 PRO A O 1
ATOM 560 N N . THR A 1 77 ? 29.356 -3.944 78.587 1.00 37.53 77 THR A N 1
ATOM 561 C CA . THR A 1 77 ? 28.824 -4.747 79.734 1.00 37.53 77 THR A CA 1
ATOM 562 C C . THR A 1 77 ? 28.618 -4.183 81.155 1.00 37.53 77 THR A C 1
ATOM 564 O O . THR A 1 77 ? 29.580 -3.800 81.808 1.00 37.53 77 THR A O 1
ATOM 567 N N . SER A 1 78 ? 27.407 -4.389 81.710 1.00 37.25 78 SER A N 1
ATOM 568 C CA . SER A 1 78 ? 27.147 -5.184 82.941 1.00 37.25 78 SER A CA 1
ATOM 569 C C . SER A 1 78 ? 25.632 -5.346 83.200 1.00 37.25 78 SER A C 1
ATOM 571 O O . SER A 1 78 ? 24.869 -4.446 82.848 1.00 37.25 78 SER A O 1
ATOM 573 N N . GLY A 1 79 ? 25.199 -6.451 83.822 1.00 36.56 79 GLY A N 1
ATOM 574 C CA . GLY A 1 79 ? 23.831 -6.627 84.335 1.00 36.56 79 GLY A CA 1
ATOM 575 C C . GLY A 1 79 ? 23.391 -8.087 84.481 1.00 36.56 79 GLY A C 1
ATOM 576 O O . GLY A 1 79 ? 22.975 -8.695 83.500 1.00 36.56 79 GLY A O 1
ATOM 577 N N . ASP A 1 80 ? 23.519 -8.607 85.701 1.00 48.22 80 ASP A N 1
ATOM 578 C CA . ASP A 1 80 ? 23.219 -9.962 86.184 1.00 48.22 80 ASP A CA 1
ATOM 579 C C . ASP A 1 80 ? 21.721 -10.338 86.142 1.00 48.22 80 ASP A C 1
ATOM 581 O O . ASP A 1 80 ? 20.884 -9.446 86.197 1.00 48.22 80 ASP A O 1
ATOM 585 N N . ASP A 1 81 ? 21.391 -11.644 86.082 1.00 44.28 81 ASP A N 1
ATOM 586 C CA . ASP A 1 81 ? 20.381 -12.267 86.969 1.00 44.28 81 ASP A CA 1
ATOM 587 C C . ASP A 1 81 ? 20.213 -13.800 86.781 1.00 44.28 81 ASP A C 1
ATOM 589 O O . ASP A 1 81 ? 19.968 -14.322 85.695 1.00 44.28 81 ASP A O 1
ATOM 593 N N . GLU A 1 82 ? 20.374 -14.484 87.919 1.00 48.59 82 GLU A N 1
ATOM 594 C CA . GLU A 1 82 ? 19.623 -15.615 88.496 1.00 48.59 82 GLU A CA 1
ATOM 595 C C . GLU A 1 82 ? 19.314 -16.914 87.699 1.00 48.59 82 GLU A C 1
ATOM 597 O O . GLU A 1 82 ? 18.556 -16.969 86.733 1.00 48.59 82 GLU A O 1
ATOM 602 N N . VAL A 1 83 ? 19.842 -18.035 88.218 1.00 47.03 83 VAL A N 1
ATOM 603 C CA . VAL A 1 83 ? 19.658 -19.411 87.719 1.00 47.03 83 VAL A CA 1
ATOM 604 C C . VAL A 1 83 ? 18.531 -20.126 88.484 1.00 47.03 83 VAL A C 1
ATOM 606 O O . VAL A 1 83 ? 18.680 -20.437 89.664 1.00 47.03 83 VAL A O 1
ATOM 609 N N . ILE A 1 84 ? 17.444 -20.481 87.787 1.00 55.66 84 ILE A N 1
ATOM 610 C CA . ILE A 1 84 ? 16.367 -21.382 88.254 1.00 55.66 84 ILE A CA 1
ATOM 611 C C . ILE A 1 84 ? 16.467 -22.721 87.489 1.00 55.66 84 ILE A C 1
ATOM 613 O O . ILE A 1 84 ? 16.567 -22.695 86.259 1.00 55.66 84 ILE A O 1
ATOM 617 N N . PRO A 1 85 ? 16.400 -23.909 88.130 1.00 56.31 85 PRO A N 1
ATOM 618 C CA . PRO A 1 85 ? 16.420 -25.176 87.404 1.00 56.31 85 PRO A CA 1
ATOM 619 C C . PRO A 1 85 ? 15.037 -25.472 86.800 1.00 56.31 85 PRO A C 1
ATOM 621 O O . PRO A 1 85 ? 14.035 -25.545 87.510 1.00 56.31 85 PRO A O 1
ATOM 624 N N . THR A 1 86 ? 14.979 -25.669 85.481 1.00 50.41 86 THR A N 1
ATOM 625 C CA . THR A 1 86 ? 13.758 -26.013 84.727 1.00 50.41 86 THR A CA 1
ATOM 626 C C . THR A 1 86 ? 13.832 -27.429 84.121 1.00 50.41 86 THR A C 1
ATOM 628 O O . THR A 1 86 ? 14.921 -27.987 83.974 1.00 50.41 86 THR A O 1
ATOM 631 N N . PRO A 1 87 ? 12.673 -28.074 83.864 1.00 59.59 87 PRO A N 1
ATOM 632 C CA . PRO A 1 87 ? 12.541 -29.531 83.807 1.00 59.59 87 PRO A CA 1
ATOM 633 C C . PRO A 1 87 ? 13.066 -30.184 82.519 1.00 59.59 87 PRO A C 1
ATOM 635 O O . PRO A 1 87 ? 13.165 -29.574 81.459 1.00 59.59 87 PRO A O 1
ATOM 638 N N . LYS A 1 88 ? 13.367 -31.484 82.642 1.00 65.25 88 LYS A N 1
ATOM 639 C CA . LYS A 1 88 ? 13.897 -32.389 81.609 1.00 65.25 88 LYS A CA 1
ATOM 640 C C . LYS A 1 88 ? 13.083 -32.324 80.293 1.00 65.25 88 LYS A C 1
ATOM 642 O O . LYS A 1 88 ? 11.856 -32.404 80.365 1.00 65.25 88 LYS A O 1
ATOM 647 N N . PRO A 1 89 ? 13.720 -32.261 79.104 1.00 60.09 89 PRO A N 1
ATOM 648 C CA . PRO A 1 89 ? 13.001 -32.139 77.836 1.00 60.09 89 PRO A CA 1
ATOM 649 C C . PRO A 1 89 ? 12.192 -33.403 77.523 1.00 60.09 89 PRO A C 1
ATOM 651 O O . PRO A 1 89 ? 12.733 -34.511 77.517 1.00 60.09 89 PRO A O 1
ATOM 654 N N . VAL A 1 90 ? 10.905 -33.233 77.220 1.00 63.34 90 VAL A N 1
ATOM 655 C CA . VAL A 1 90 ? 10.070 -34.272 76.608 1.00 63.34 90 VAL A CA 1
ATOM 656 C C . VAL A 1 90 ? 10.259 -34.161 75.096 1.00 63.34 90 VAL A C 1
ATOM 658 O O . VAL A 1 90 ? 10.007 -33.104 74.524 1.00 63.34 90 VAL A O 1
ATOM 661 N N . ILE A 1 91 ? 10.742 -35.224 74.450 1.00 67.88 91 ILE A N 1
ATOM 662 C CA . ILE A 1 91 ? 10.914 -35.267 72.992 1.00 67.88 91 ILE A CA 1
ATOM 663 C C . ILE A 1 91 ? 9.518 -35.353 72.352 1.00 67.88 91 ILE A C 1
ATOM 665 O O . ILE A 1 91 ? 8.821 -36.340 72.602 1.00 67.88 91 ILE A O 1
ATOM 669 N N . PRO A 1 92 ? 9.077 -34.372 71.540 1.00 62.91 92 PRO A N 1
ATOM 670 C CA . PRO A 1 92 ? 7.825 -34.501 70.810 1.00 62.91 92 PRO A CA 1
ATOM 671 C C . PRO A 1 92 ? 7.971 -35.556 69.706 1.00 62.91 92 PRO A C 1
ATOM 673 O O . PRO A 1 92 ? 8.932 -35.556 68.935 1.00 62.91 92 PRO A O 1
ATOM 676 N N . THR A 1 93 ? 7.007 -36.470 69.634 1.00 69.69 93 THR A N 1
ATOM 677 C CA . THR A 1 93 ? 6.863 -37.429 68.533 1.00 69.69 93 THR A CA 1
ATOM 678 C C . THR A 1 93 ? 6.609 -36.667 67.224 1.00 69.69 93 THR A C 1
ATOM 680 O O . THR A 1 93 ? 5.783 -35.753 67.227 1.00 69.69 93 THR A O 1
ATOM 683 N N . PRO A 1 94 ? 7.281 -36.998 66.104 1.00 65.19 94 PRO A N 1
ATOM 684 C CA . PRO A 1 94 ? 7.064 -36.293 64.846 1.00 65.19 94 PRO A CA 1
ATOM 685 C C . PRO A 1 94 ? 5.638 -36.531 64.334 1.00 65.19 94 PRO A C 1
ATOM 687 O O . PRO A 1 94 ? 5.236 -37.665 64.071 1.00 65.19 94 PRO A O 1
ATOM 690 N N . THR A 1 95 ? 4.877 -35.449 64.184 1.00 68.44 95 THR A N 1
ATOM 691 C CA . THR A 1 95 ? 3.585 -35.439 63.489 1.00 68.44 95 THR A CA 1
ATOM 692 C C . THR A 1 95 ? 3.814 -35.751 62.005 1.00 68.44 95 THR A C 1
ATOM 694 O O . THR A 1 95 ? 4.711 -35.150 61.409 1.00 68.44 95 THR A O 1
ATOM 697 N N . PRO A 1 96 ? 3.043 -36.659 61.376 1.00 69.25 96 PRO A N 1
ATOM 698 C CA . PRO A 1 96 ? 3.207 -36.955 59.958 1.00 69.25 96 PRO A CA 1
ATOM 699 C C . PRO A 1 96 ? 2.949 -35.701 59.113 1.00 69.25 96 PRO A C 1
ATOM 701 O O . PRO A 1 96 ? 1.880 -35.095 59.181 1.00 69.25 96 PRO A O 1
ATOM 704 N N . THR A 1 97 ? 3.943 -35.317 58.315 1.00 67.81 97 THR A N 1
ATOM 705 C CA . THR A 1 97 ? 3.841 -34.228 57.339 1.00 67.81 97 THR A CA 1
ATOM 706 C C . THR A 1 97 ? 2.794 -34.592 56.279 1.00 67.81 97 THR A C 1
ATOM 708 O O . THR A 1 97 ? 2.901 -35.674 55.692 1.00 67.81 97 THR A O 1
ATOM 711 N N . PRO A 1 98 ? 1.793 -33.735 55.995 1.00 68.88 98 PRO A N 1
ATOM 712 C CA . PRO A 1 98 ? 0.820 -34.014 54.948 1.00 68.88 98 PRO A CA 1
ATOM 713 C C . PRO A 1 98 ? 1.526 -34.124 53.594 1.00 68.88 98 PRO A C 1
ATOM 715 O O . PRO A 1 98 ? 2.302 -33.253 53.199 1.00 68.88 98 PRO A O 1
ATOM 718 N N . THR A 1 99 ? 1.262 -35.221 52.888 1.00 69.88 99 THR A N 1
ATOM 719 C CA . THR A 1 99 ? 1.737 -35.440 51.521 1.00 69.88 99 THR A CA 1
ATOM 720 C C . THR A 1 99 ? 1.130 -34.372 50.602 1.00 69.88 99 THR A C 1
ATOM 722 O O . THR A 1 99 ? -0.086 -34.175 50.653 1.00 69.88 99 THR A O 1
ATOM 725 N N . PRO A 1 100 ? 1.922 -33.673 49.766 1.00 64.94 100 PRO A N 1
ATOM 726 C CA . PRO A 1 100 ? 1.379 -32.680 48.850 1.00 64.94 100 PRO A CA 1
ATOM 727 C C . PRO A 1 100 ? 0.424 -33.351 47.859 1.00 64.94 100 PRO A C 1
ATOM 729 O O . PRO A 1 100 ? 0.805 -34.261 47.122 1.00 64.94 100 PRO A O 1
ATOM 732 N N . THR A 1 101 ? -0.827 -32.895 47.850 1.00 70.62 101 THR A N 1
ATOM 733 C CA . THR A 1 101 ? -1.813 -33.253 46.828 1.00 70.62 101 THR A CA 1
ATOM 734 C C . THR A 1 101 ? -1.274 -32.827 45.460 1.00 70.62 101 THR A C 1
ATOM 736 O O . THR A 1 101 ? -0.842 -31.678 45.331 1.00 70.62 101 THR A O 1
ATOM 739 N N . PRO A 1 102 ? -1.277 -33.698 44.433 1.00 66.06 102 PRO A N 1
ATOM 740 C CA . PRO A 1 102 ? -0.805 -33.323 43.108 1.00 66.06 102 PRO A CA 1
ATOM 741 C C . PRO A 1 102 ? -1.636 -32.154 42.572 1.00 66.06 102 PRO A C 1
ATOM 743 O O . PRO A 1 102 ? -2.848 -32.266 42.385 1.00 66.06 102 PRO A O 1
ATOM 746 N N . THR A 1 103 ? -0.973 -31.023 42.336 1.00 68.31 103 THR A N 1
ATOM 747 C CA . THR A 1 103 ? -1.555 -29.881 41.632 1.00 68.31 103 THR A CA 1
ATOM 748 C C . THR A 1 103 ? -1.956 -30.343 40.229 1.00 68.31 103 THR A C 1
ATOM 750 O O . THR A 1 103 ? -1.106 -30.911 39.535 1.00 68.31 103 THR A O 1
ATOM 753 N N . PRO A 1 104 ? -3.211 -30.131 39.784 1.00 66.06 104 PRO A N 1
ATOM 754 C CA . PRO A 1 104 ? -3.607 -30.479 38.428 1.00 66.06 104 PRO A CA 1
ATOM 755 C C . PRO A 1 104 ? -2.684 -29.759 37.446 1.00 66.06 104 PRO A C 1
ATOM 757 O O . PRO A 1 104 ? -2.527 -28.538 37.494 1.00 66.06 104 PRO A O 1
ATOM 760 N N . THR A 1 105 ? -2.034 -30.534 36.580 1.00 65.44 105 THR A N 1
ATOM 761 C CA . THR A 1 105 ? -1.230 -30.000 35.483 1.00 65.44 105 THR A CA 1
ATOM 762 C C . THR A 1 105 ? -2.122 -29.078 34.651 1.00 65.44 105 THR A C 1
ATOM 764 O O . THR A 1 105 ? -3.217 -29.509 34.278 1.00 65.44 105 THR A O 1
ATOM 767 N N . PRO A 1 106 ? -1.716 -27.824 34.371 1.00 61.84 106 PRO A N 1
ATOM 768 C CA . PRO A 1 106 ? -2.502 -26.952 33.515 1.00 61.84 106 PRO A CA 1
ATOM 769 C C . PRO A 1 106 ? -2.708 -27.655 32.174 1.00 61.84 106 PRO A C 1
ATOM 771 O O . PRO A 1 106 ? -1.744 -28.006 31.492 1.00 61.84 106 PRO A O 1
ATOM 774 N N . THR A 1 107 ? -3.971 -27.894 31.822 1.00 64.12 107 THR A N 1
ATOM 775 C CA . THR A 1 107 ? -4.351 -28.338 30.482 1.00 64.12 107 THR A CA 1
ATOM 776 C C . THR A 1 107 ? -3.710 -27.374 29.487 1.00 64.12 107 THR A C 1
ATOM 778 O O . THR A 1 107 ? -3.857 -26.164 29.682 1.00 64.12 107 THR A O 1
ATOM 781 N N . PRO A 1 108 ? -2.987 -27.851 28.455 1.00 60.25 108 PRO A N 1
ATOM 782 C CA . PRO A 1 108 ? -2.407 -26.959 27.464 1.00 60.25 108 PRO A CA 1
ATOM 783 C C . PRO A 1 108 ? -3.526 -26.095 26.885 1.00 60.25 108 PRO A C 1
ATOM 785 O O . PRO A 1 108 ? -4.457 -26.603 26.259 1.00 60.25 108 PRO A O 1
ATOM 788 N N . THR A 1 109 ? -3.454 -24.787 27.139 1.00 59.78 109 THR A N 1
ATOM 789 C CA . THR A 1 109 ? -4.290 -23.807 26.453 1.00 59.78 109 THR A CA 1
ATOM 790 C C . THR A 1 109 ? -4.069 -24.032 24.961 1.00 59.78 109 THR A C 1
ATOM 792 O O . THR A 1 109 ? -2.906 -24.025 24.543 1.00 59.78 109 THR A O 1
ATOM 795 N N . PRO A 1 110 ? -5.122 -24.279 24.157 1.00 59.75 110 PRO A N 1
ATOM 796 C CA . PRO A 1 110 ? -4.946 -24.450 22.726 1.00 59.75 110 PRO A CA 1
ATOM 797 C C . PRO A 1 110 ? -4.182 -23.239 22.200 1.00 59.75 110 PRO A C 1
ATOM 799 O O . PRO A 1 110 ? -4.577 -22.095 22.436 1.00 59.75 110 PRO A O 1
ATOM 802 N N . THR A 1 111 ? -3.054 -23.497 21.540 1.00 52.97 111 THR A N 1
ATOM 803 C CA . THR A 1 111 ? -2.322 -22.467 20.810 1.00 52.97 111 THR A CA 1
ATOM 804 C C . THR A 1 111 ? -3.331 -21.767 19.901 1.00 52.97 111 THR A C 1
ATOM 806 O O . THR A 1 111 ? -4.039 -22.472 19.171 1.00 52.97 111 THR A O 1
ATOM 809 N N . PRO A 1 112 ? -3.456 -20.425 19.953 1.00 48.88 112 PRO A N 1
ATOM 810 C CA . PRO A 1 112 ? -4.302 -19.699 19.023 1.00 48.88 112 PRO A CA 1
ATOM 811 C C . PRO A 1 112 ? -3.909 -20.149 17.623 1.00 48.88 112 PRO A C 1
ATOM 813 O O . PRO A 1 112 ? -2.777 -19.941 17.192 1.00 48.88 112 PRO A O 1
ATOM 816 N N . THR A 1 113 ? -4.811 -20.858 16.949 1.00 48.03 113 THR A N 1
ATOM 817 C CA . THR A 1 113 ? -4.636 -21.131 15.530 1.00 48.03 113 THR A CA 1
ATOM 818 C C . THR A 1 113 ? -4.656 -19.754 14.894 1.00 48.03 113 THR A C 1
ATOM 820 O O . THR A 1 113 ? -5.665 -19.055 15.023 1.00 48.03 113 THR A O 1
ATOM 823 N N . GLU A 1 114 ? -3.532 -19.319 14.311 1.00 50.00 114 GLU A N 1
ATOM 824 C CA . GLU A 1 114 ? -3.526 -18.119 13.477 1.00 50.00 114 GLU A CA 1
ATOM 825 C C . GLU A 1 114 ? -4.770 -18.190 12.590 1.00 50.00 114 GLU A C 1
ATOM 827 O O . GLU A 1 114 ? -5.039 -19.267 12.043 1.00 50.00 114 GLU A O 1
ATOM 832 N N . PRO A 1 115 ? -5.578 -17.121 12.483 1.00 53.28 115 PRO A N 1
ATOM 833 C CA . PRO A 1 115 ? -6.705 -17.144 11.575 1.00 53.28 115 PRO A CA 1
ATOM 834 C C . PRO A 1 115 ? -6.121 -17.424 10.196 1.00 53.28 115 PRO A C 1
ATOM 836 O O . PRO A 1 115 ? -5.460 -16.567 9.609 1.00 53.28 115 PRO A O 1
ATOM 839 N N . VAL A 1 116 ? -6.299 -18.657 9.719 1.00 57.22 116 VAL A N 1
ATOM 840 C CA . VAL A 1 116 ? -5.890 -19.063 8.384 1.00 57.22 116 VAL A CA 1
ATOM 841 C C . VAL A 1 116 ? -6.692 -18.152 7.479 1.00 57.22 116 VAL A C 1
ATOM 843 O O . VAL A 1 116 ? -7.894 -18.356 7.322 1.00 57.22 116 VAL A O 1
ATOM 846 N N . ILE A 1 117 ? -6.065 -17.085 6.970 1.00 65.56 117 ILE A N 1
ATOM 847 C CA . ILE A 1 117 ? -6.698 -16.247 5.958 1.00 65.56 117 ILE A CA 1
ATOM 848 C C . ILE A 1 117 ? -7.118 -17.217 4.870 1.00 65.56 117 ILE A C 1
ATOM 850 O O . ILE A 1 117 ? -6.261 -17.897 4.290 1.00 65.56 117 ILE A O 1
ATOM 854 N N . ASP A 1 118 ? -8.433 -17.316 4.692 1.00 83.19 118 ASP A N 1
ATOM 855 C CA . ASP A 1 118 ? -9.066 -18.337 3.877 1.00 83.19 118 ASP A CA 1
ATOM 856 C C . ASP A 1 118 ? -8.370 -18.372 2.512 1.00 83.19 118 ASP A C 1
ATOM 858 O O . ASP A 1 118 ? -8.117 -17.329 1.895 1.00 83.19 118 ASP A O 1
ATOM 862 N N . ALA A 1 119 ? -8.016 -19.571 2.046 1.00 87.50 119 ALA A N 1
ATOM 863 C CA . ALA A 1 119 ? -7.426 -19.757 0.726 1.00 87.50 119 ALA A CA 1
ATOM 864 C C . ALA A 1 119 ? -8.283 -19.087 -0.364 1.00 87.50 119 ALA A C 1
ATOM 866 O O . ALA A 1 119 ? -7.734 -18.552 -1.329 1.00 87.50 119 ALA A O 1
ATOM 867 N N . ALA A 1 120 ? -9.604 -19.022 -0.168 1.00 89.50 120 ALA A N 1
ATOM 868 C CA . ALA A 1 120 ? -10.528 -18.285 -1.018 1.00 89.50 120 ALA A CA 1
ATOM 869 C C . ALA A 1 120 ? -10.264 -16.770 -1.028 1.00 89.50 120 ALA A C 1
ATOM 871 O O . ALA A 1 120 ? -10.300 -16.160 -2.095 1.00 89.50 120 ALA A O 1
ATOM 872 N N . VAL A 1 121 ? -9.947 -16.155 0.118 1.00 92.50 121 VAL A N 1
ATOM 873 C CA . VAL A 1 121 ? -9.580 -14.728 0.196 1.00 92.50 121 VAL A CA 1
ATOM 874 C C . VAL A 1 121 ? -8.262 -14.491 -0.530 1.00 92.50 121 VAL A C 1
ATOM 876 O O . VAL A 1 121 ? -8.192 -13.606 -1.378 1.00 92.50 121 VAL A O 1
ATOM 879 N N . LYS A 1 122 ? -7.240 -15.320 -0.283 1.00 93.00 122 LYS A N 1
ATOM 880 C CA . LYS A 1 122 ? -5.947 -15.211 -0.985 1.00 93.00 122 LYS A CA 1
ATOM 881 C C . LYS A 1 122 ? -6.103 -15.349 -2.500 1.00 93.00 122 LYS A C 1
ATOM 883 O O . LYS A 1 122 ? -5.481 -14.595 -3.247 1.00 93.00 122 LYS A O 1
ATOM 888 N N . ALA A 1 123 ? -6.926 -16.293 -2.955 1.00 92.62 123 ALA A N 1
ATOM 889 C CA . ALA A 1 123 ? -7.207 -16.492 -4.372 1.00 92.62 123 ALA A CA 1
ATOM 890 C C . ALA A 1 123 ? -7.959 -15.297 -4.975 1.00 92.62 123 ALA A C 1
ATOM 892 O O . ALA A 1 123 ? -7.585 -14.815 -6.038 1.00 92.62 123 ALA A O 1
ATOM 893 N N . ALA A 1 124 ? -8.976 -14.774 -4.287 1.00 93.19 124 ALA A N 1
ATOM 894 C CA . ALA A 1 124 ? -9.757 -13.635 -4.766 1.00 93.19 124 ALA A CA 1
ATOM 895 C C . ALA A 1 124 ? -8.980 -12.302 -4.737 1.00 93.19 124 ALA A C 1
ATOM 897 O O . ALA A 1 124 ? -9.250 -11.429 -5.559 1.00 93.19 124 ALA A O 1
ATOM 898 N N . CYS A 1 125 ? -8.004 -12.162 -3.837 1.00 95.75 125 CYS A N 1
ATOM 899 C CA . CYS A 1 125 ? -7.075 -11.030 -3.760 1.00 95.75 125 CYS A CA 1
ATOM 900 C C . CYS A 1 125 ? -5.960 -11.070 -4.824 1.00 95.75 125 CYS A C 1
ATOM 902 O O . CYS A 1 125 ? -5.166 -10.135 -4.925 1.00 95.75 125 CYS A O 1
ATOM 904 N N . ARG A 1 126 ? -5.833 -12.160 -5.588 1.00 96.56 126 ARG A N 1
ATOM 905 C CA . ARG A 1 126 ? -4.781 -12.305 -6.595 1.00 96.56 126 ARG A CA 1
ATOM 906 C C . ARG A 1 126 ? -5.357 -12.071 -7.997 1.00 96.56 126 ARG A C 1
ATOM 908 O O . ARG A 1 126 ? -6.230 -12.835 -8.407 1.00 96.56 126 ARG A O 1
ATOM 915 N N . PRO A 1 127 ? -4.863 -11.083 -8.766 1.00 96.88 127 PRO A N 1
ATOM 916 C CA . PRO A 1 127 ? -5.245 -10.947 -10.165 1.00 96.88 127 PRO A CA 1
ATOM 917 C C . PRO A 1 127 ? -4.761 -12.166 -10.962 1.00 96.88 127 PRO A C 1
ATOM 919 O O . PRO A 1 127 ? -3.655 -12.666 -10.757 1.00 96.88 127 PRO A O 1
ATOM 922 N N . GLU A 1 128 ? -5.596 -12.636 -11.884 1.00 95.69 128 GLU A N 1
ATOM 923 C CA . GLU A 1 128 ? -5.301 -13.766 -12.773 1.00 95.69 128 GLU A CA 1
ATOM 924 C C . GLU A 1 128 ? -4.426 -13.339 -13.954 1.00 95.69 128 GLU A C 1
ATOM 926 O O . GLU A 1 128 ? -3.646 -14.135 -14.473 1.00 95.69 128 GLU A O 1
ATOM 931 N N . GLN A 1 129 ? -4.543 -12.075 -14.366 1.00 97.62 129 GLN A N 1
ATOM 932 C CA . GLN A 1 129 ? -3.800 -11.510 -15.482 1.00 97.62 129 GLN A CA 1
ATOM 933 C C . GLN A 1 129 ? -3.090 -10.221 -15.074 1.00 97.62 129 GLN A C 1
ATOM 935 O O . GLN A 1 129 ? -3.704 -9.298 -14.534 1.00 97.62 129 GLN A O 1
ATOM 940 N N . ILE A 1 130 ? -1.808 -10.131 -15.420 1.00 98.38 130 ILE A N 1
ATOM 941 C CA . ILE A 1 130 ? -1.050 -8.883 -15.413 1.00 98.38 130 ILE A CA 1
ATOM 942 C C . ILE A 1 130 ? -0.905 -8.410 -16.857 1.00 98.38 130 ILE A C 1
ATOM 944 O O . ILE A 1 130 ? -0.587 -9.197 -17.744 1.00 98.38 130 ILE A O 1
ATOM 948 N N . VAL A 1 131 ? -1.161 -7.128 -17.108 1.00 98.44 131 VAL A N 1
ATOM 949 C CA . VAL A 1 131 ? -0.945 -6.513 -18.422 1.00 98.44 131 VAL A CA 1
ATOM 950 C C . VAL A 1 131 ? -0.044 -5.306 -18.263 1.00 98.44 131 VAL A C 1
ATOM 952 O O . VAL A 1 131 ? -0.416 -4.350 -17.591 1.00 98.44 131 VAL A O 1
ATOM 955 N N . LEU A 1 132 ? 1.108 -5.325 -18.927 1.00 98.38 132 LEU A N 1
ATOM 956 C CA . LEU A 1 132 ? 1.990 -4.170 -19.022 1.00 98.38 132 LEU A CA 1
ATOM 957 C C . LEU A 1 132 ? 1.745 -3.425 -20.339 1.00 98.38 132 LEU A C 1
ATOM 959 O O . LEU A 1 132 ? 1.949 -3.972 -21.422 1.00 98.38 132 LEU A O 1
ATOM 963 N N . VAL A 1 133 ? 1.321 -2.169 -20.238 1.00 98.62 133 VAL A N 1
ATOM 964 C CA . VAL A 1 133 ? 1.141 -1.246 -21.359 1.00 98.62 133 VAL A CA 1
ATOM 965 C C . VAL A 1 133 ? 2.363 -0.335 -21.427 1.00 98.62 133 VAL A C 1
ATOM 967 O O . VAL A 1 133 ? 2.541 0.550 -20.591 1.00 98.62 133 VAL A O 1
ATOM 970 N N . ASP A 1 134 ? 3.207 -0.568 -22.429 1.00 98.31 134 ASP A N 1
ATOM 971 C CA . ASP A 1 134 ? 4.419 0.215 -22.664 1.00 98.31 134 ASP A CA 1
ATOM 972 C C . ASP A 1 134 ? 4.109 1.467 -23.495 1.00 98.31 134 ASP A C 1
ATOM 974 O O . ASP A 1 134 ? 3.762 1.373 -24.674 1.00 98.31 134 ASP A O 1
ATOM 978 N N . GLN A 1 135 ? 4.227 2.640 -22.876 1.00 98.56 135 GLN A N 1
ATOM 979 C CA . GLN A 1 135 ? 4.138 3.949 -23.534 1.00 98.56 135 GLN A CA 1
ATOM 980 C C . GLN A 1 135 ? 5.431 4.760 -23.346 1.00 98.56 135 GLN A C 1
ATOM 982 O O . GLN A 1 135 ? 5.488 5.947 -23.673 1.00 98.56 135 GLN A O 1
ATOM 987 N N . ASN A 1 136 ? 6.487 4.122 -22.833 1.00 98.44 136 ASN A N 1
ATOM 988 C CA . ASN A 1 136 ? 7.809 4.700 -22.635 1.00 98.44 136 ASN A CA 1
ATOM 989 C C . ASN A 1 136 ? 8.864 3.584 -22.656 1.00 98.44 136 ASN A C 1
ATOM 991 O O . ASN A 1 136 ? 9.334 3.128 -21.613 1.00 98.44 136 ASN A O 1
ATOM 995 N N . ALA A 1 137 ? 9.261 3.170 -23.862 1.00 98.56 137 ALA A N 1
ATOM 996 C CA . ALA A 1 137 ? 10.100 1.988 -24.071 1.00 98.56 137 ALA A CA 1
ATOM 997 C C . ALA A 1 137 ? 11.420 2.012 -23.279 1.00 98.56 137 ALA A C 1
ATOM 999 O O . ALA A 1 137 ? 11.859 0.985 -22.763 1.00 98.56 137 ALA A O 1
ATOM 1000 N N . ALA A 1 138 ? 12.045 3.187 -23.134 1.00 98.44 138 ALA A N 1
ATOM 1001 C CA . ALA A 1 138 ? 13.286 3.333 -22.375 1.00 98.44 138 ALA A CA 1
ATOM 1002 C C . ALA A 1 138 ? 13.079 3.070 -20.874 1.00 98.44 138 ALA A C 1
ATOM 1004 O O . ALA A 1 138 ? 13.842 2.321 -20.265 1.00 98.44 138 ALA A O 1
ATOM 1005 N N . ALA A 1 139 ? 12.031 3.647 -20.277 1.00 98.50 139 ALA A N 1
ATOM 1006 C CA . ALA A 1 139 ? 11.698 3.397 -18.877 1.00 98.50 139 ALA A CA 1
ATOM 1007 C C . ALA A 1 139 ? 11.238 1.950 -18.652 1.00 98.50 139 ALA A C 1
ATOM 1009 O O . ALA A 1 139 ? 11.660 1.310 -17.689 1.00 98.50 139 ALA A O 1
ATOM 1010 N N . THR A 1 140 ? 10.441 1.403 -19.571 1.00 98.69 140 THR A N 1
ATOM 1011 C CA . THR A 1 140 ? 9.992 0.008 -19.530 1.00 98.69 140 THR A CA 1
ATOM 1012 C C . THR A 1 140 ? 11.166 -0.968 -19.580 1.00 98.69 140 THR A C 1
ATOM 1014 O O . THR A 1 140 ? 11.175 -1.953 -18.841 1.00 98.69 140 THR A O 1
ATOM 1017 N N . ALA A 1 141 ? 12.190 -0.695 -20.395 1.00 98.56 141 ALA A N 1
ATOM 1018 C CA . ALA A 1 141 ? 13.404 -1.508 -20.443 1.00 98.56 141 ALA A CA 1
ATOM 1019 C C . ALA A 1 141 ? 14.166 -1.491 -19.106 1.00 98.56 141 ALA A C 1
ATOM 1021 O O . ALA A 1 141 ? 14.590 -2.546 -18.632 1.00 98.56 141 ALA A O 1
ATOM 1022 N N . ILE A 1 142 ? 14.289 -0.323 -18.466 1.00 98.50 142 ILE A N 1
ATOM 1023 C CA . ILE A 1 142 ? 14.898 -0.190 -17.131 1.00 98.50 142 ILE A CA 1
ATOM 1024 C C . ILE A 1 142 ? 14.103 -0.997 -16.097 1.00 98.50 142 ILE A C 1
ATOM 1026 O O . ILE A 1 142 ? 14.684 -1.795 -15.361 1.00 98.50 142 ILE A O 1
ATOM 1030 N N . PHE A 1 143 ? 12.778 -0.830 -16.073 1.00 98.25 143 PHE A N 1
ATOM 1031 C CA . PHE A 1 143 ? 11.888 -1.533 -15.1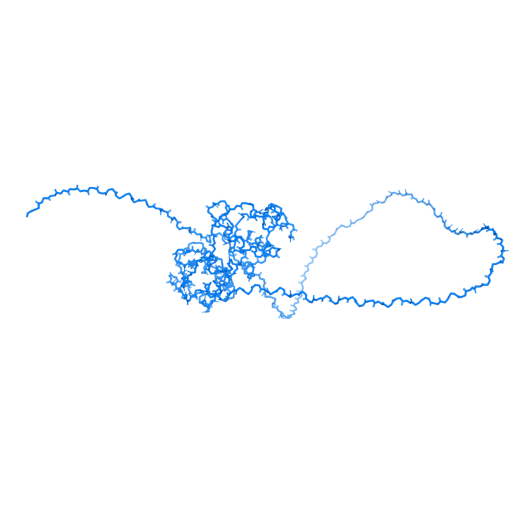50 1.00 98.25 143 PHE A CA 1
ATOM 1032 C C . PHE A 1 143 ? 11.998 -3.056 -15.301 1.00 98.25 143 PHE A C 1
ATOM 1034 O O . PHE A 1 143 ? 12.246 -3.752 -14.319 1.00 98.25 143 PHE A O 1
ATOM 1041 N N . LYS A 1 144 ? 11.897 -3.577 -16.531 1.00 97.94 144 LYS A N 1
ATOM 1042 C CA . LYS A 1 144 ? 12.010 -5.020 -16.811 1.00 97.94 144 LYS A CA 1
ATOM 1043 C C . LYS A 1 144 ? 13.394 -5.578 -16.493 1.00 97.94 144 LYS A C 1
ATOM 1045 O O . LYS A 1 144 ? 13.496 -6.712 -16.043 1.00 97.94 144 LYS A O 1
ATOM 1050 N N . SER A 1 145 ? 14.449 -4.796 -16.708 1.00 97.69 145 SER A N 1
ATOM 1051 C CA . SER A 1 145 ? 15.814 -5.198 -16.355 1.00 97.69 145 SER A CA 1
ATOM 1052 C C . SER A 1 145 ? 15.987 -5.340 -14.838 1.00 97.69 145 SER A C 1
ATOM 1054 O O . SER A 1 145 ? 16.573 -6.310 -14.362 1.00 97.69 145 SER A O 1
ATOM 1056 N N . ALA A 1 146 ? 15.422 -4.413 -14.059 1.00 96.62 146 ALA A N 1
ATOM 1057 C CA . ALA A 1 146 ? 15.453 -4.481 -12.600 1.00 96.62 146 ALA A CA 1
ATOM 1058 C C . ALA A 1 146 ? 14.501 -5.550 -12.026 1.00 96.62 146 ALA A C 1
ATOM 1060 O O . ALA A 1 146 ? 14.786 -6.142 -10.981 1.00 96.62 146 ALA A O 1
ATOM 1061 N N . ILE A 1 147 ? 13.369 -5.801 -12.693 1.00 96.56 147 ILE A N 1
ATOM 1062 C CA . ILE A 1 147 ? 12.300 -6.700 -12.244 1.00 96.56 147 ILE A CA 1
ATOM 1063 C C . ILE A 1 147 ? 11.888 -7.652 -13.382 1.00 96.56 147 ILE A C 1
ATOM 1065 O O . ILE A 1 147 ? 10.816 -7.492 -13.967 1.00 96.56 147 ILE A O 1
ATOM 1069 N N . PRO A 1 148 ? 12.708 -8.667 -13.707 1.00 96.12 148 PRO A N 1
ATOM 1070 C CA . PRO A 1 148 ? 12.402 -9.590 -14.801 1.00 96.12 148 PRO A CA 1
ATOM 1071 C C . PRO A 1 148 ? 11.108 -10.388 -14.562 1.00 96.12 148 PRO A C 1
ATOM 1073 O O . PRO A 1 148 ? 10.338 -10.590 -15.495 1.00 96.12 148 PRO A O 1
ATOM 1076 N N . ASP A 1 149 ? 10.811 -10.738 -13.304 1.00 96.44 149 ASP A N 1
ATOM 1077 C CA . ASP A 1 149 ? 9.609 -11.488 -12.900 1.00 96.44 149 ASP A CA 1
ATOM 1078 C C . ASP A 1 149 ? 8.450 -10.572 -12.454 1.00 96.44 149 ASP A C 1
ATOM 1080 O O . ASP A 1 149 ? 7.707 -10.891 -11.517 1.00 96.44 149 ASP A O 1
ATOM 1084 N N . TYR A 1 150 ? 8.312 -9.392 -13.071 1.00 97.12 150 TYR A N 1
ATOM 1085 C CA . TYR A 1 150 ? 7.365 -8.357 -12.632 1.00 97.12 150 TYR A CA 1
ATOM 1086 C C . TYR A 1 150 ? 5.920 -8.856 -12.530 1.00 97.12 150 TYR A C 1
ATOM 1088 O O . TYR A 1 150 ? 5.226 -8.476 -11.593 1.00 97.12 150 TYR A O 1
ATOM 1096 N N . GLU A 1 151 ? 5.467 -9.739 -13.424 1.00 98.00 151 GLU A N 1
ATOM 1097 C CA . GLU A 1 151 ? 4.104 -10.285 -13.384 1.00 98.00 151 GLU A CA 1
ATOM 1098 C C . GLU A 1 151 ? 3.838 -11.057 -12.088 1.00 98.00 151 GLU A C 1
ATOM 1100 O O . GLU A 1 151 ? 2.834 -10.833 -11.408 1.00 98.00 151 GLU A O 1
ATOM 1105 N N . LYS A 1 152 ? 4.775 -11.928 -11.696 1.00 97.38 152 LYS A N 1
ATOM 1106 C CA . LYS A 1 152 ? 4.669 -12.678 -10.444 1.00 97.38 152 LYS A CA 1
ATOM 1107 C C . LYS A 1 152 ? 4.687 -11.729 -9.249 1.00 97.38 152 LYS A C 1
ATOM 1109 O O . LYS A 1 152 ? 3.857 -11.873 -8.356 1.00 97.38 152 LYS A O 1
ATOM 1114 N N . ILE A 1 153 ? 5.602 -10.759 -9.246 1.00 97.12 153 ILE A N 1
ATOM 1115 C CA . ILE A 1 153 ? 5.752 -9.794 -8.149 1.00 97.12 153 ILE A CA 1
ATOM 1116 C C . ILE A 1 153 ? 4.493 -8.936 -7.988 1.00 97.12 153 ILE A C 1
ATOM 1118 O O . ILE A 1 153 ? 3.999 -8.809 -6.875 1.00 97.12 153 ILE A O 1
ATOM 1122 N N . LEU A 1 154 ? 3.925 -8.410 -9.074 1.00 98.25 154 LEU A N 1
ATOM 1123 C CA . LEU A 1 154 ? 2.686 -7.625 -9.049 1.00 98.25 154 LEU A CA 1
ATOM 1124 C C . LEU A 1 154 ? 1.509 -8.437 -8.495 1.00 98.25 154 LEU A C 1
ATOM 1126 O O . LEU A 1 154 ? 0.741 -7.937 -7.675 1.00 98.25 154 LEU A O 1
ATOM 1130 N N . ALA A 1 155 ? 1.376 -9.700 -8.905 1.00 98.00 155 ALA A N 1
ATOM 1131 C CA . ALA A 1 155 ? 0.327 -10.575 -8.394 1.00 98.00 155 ALA A CA 1
ATOM 1132 C C . ALA A 1 155 ? 0.535 -10.947 -6.911 1.00 98.00 155 ALA A C 1
ATOM 1134 O O . ALA A 1 155 ? -0.440 -11.078 -6.167 1.00 98.00 155 ALA A O 1
ATOM 1135 N N . ASP A 1 156 ? 1.787 -11.112 -6.470 1.00 97.44 156 ASP A N 1
ATOM 1136 C CA . ASP A 1 156 ? 2.140 -11.371 -5.068 1.00 97.44 156 ASP A CA 1
ATOM 1137 C C . ASP A 1 156 ? 1.862 -10.142 -4.187 1.00 97.44 156 ASP A C 1
ATOM 1139 O O . ASP A 1 156 ? 1.263 -10.287 -3.122 1.00 97.44 156 ASP A O 1
ATOM 1143 N N . ILE A 1 157 ? 2.213 -8.940 -4.656 1.00 97.69 157 ILE A N 1
ATOM 1144 C CA . ILE A 1 157 ? 1.906 -7.669 -3.983 1.00 97.69 157 ILE A CA 1
ATOM 1145 C C . ILE A 1 157 ? 0.393 -7.491 -3.855 1.00 97.69 157 ILE A C 1
ATOM 1147 O O . ILE A 1 157 ? -0.104 -7.298 -2.752 1.00 97.69 157 ILE A O 1
ATOM 1151 N N . ALA A 1 158 ? -0.360 -7.656 -4.946 1.00 97.81 158 ALA A N 1
ATOM 1152 C CA . ALA A 1 158 ? -1.818 -7.539 -4.921 1.00 97.81 158 ALA A CA 1
ATOM 1153 C C . ALA A 1 158 ? -2.471 -8.489 -3.908 1.00 97.81 158 ALA A C 1
ATOM 1155 O O . ALA A 1 158 ? -3.332 -8.070 -3.133 1.00 97.81 158 ALA A O 1
ATOM 1156 N N . GLN A 1 159 ? -2.021 -9.747 -3.862 1.00 96.94 159 GLN A N 1
ATOM 1157 C CA . GLN A 1 159 ? -2.494 -10.696 -2.859 1.00 96.94 159 GLN A CA 1
ATOM 1158 C C . GLN A 1 159 ? -2.125 -10.248 -1.437 1.00 96.94 159 GLN A C 1
ATOM 1160 O O . GLN A 1 159 ? -2.972 -10.282 -0.542 1.00 96.94 159 GLN A O 1
ATOM 1165 N N . SER A 1 160 ? -0.876 -9.833 -1.222 1.00 96.00 160 SER A N 1
ATOM 1166 C CA . SER A 1 160 ? -0.370 -9.381 0.076 1.00 96.00 160 SER A CA 1
ATOM 1167 C C . SER A 1 160 ? -1.143 -8.170 0.599 1.00 96.00 160 SER A C 1
ATOM 1169 O O . SER A 1 160 ? -1.643 -8.193 1.723 1.00 96.00 160 SER A O 1
ATOM 1171 N N . ASP A 1 161 ? -1.293 -7.120 -0.199 1.00 96.19 161 ASP A N 1
ATOM 1172 C CA . ASP A 1 161 ? -1.921 -5.866 0.227 1.00 96.19 161 ASP A CA 1
ATOM 1173 C C . ASP A 1 161 ? -3.404 -6.073 0.539 1.00 96.19 161 ASP A C 1
ATOM 1175 O O . ASP A 1 161 ? -3.890 -5.689 1.604 1.00 96.19 161 ASP A O 1
ATOM 1179 N N . CYS A 1 162 ? -4.117 -6.777 -0.343 1.00 96.75 162 CYS A N 1
ATOM 1180 C CA . CYS A 1 162 ? -5.526 -7.099 -0.148 1.00 96.75 162 CYS A CA 1
ATOM 1181 C C . CYS A 1 162 ? -5.758 -7.960 1.107 1.00 96.75 162 CYS A C 1
ATOM 1183 O O . CYS A 1 162 ? -6.645 -7.657 1.905 1.00 96.75 162 CYS A O 1
ATOM 1185 N N . THR A 1 163 ? -4.938 -8.987 1.352 1.00 95.88 163 THR A N 1
ATOM 1186 C CA . THR A 1 163 ? -5.110 -9.878 2.522 1.00 95.88 163 THR A CA 1
ATOM 1187 C C . THR A 1 163 ? -4.770 -9.218 3.861 1.00 95.88 163 THR A C 1
ATOM 1189 O O . THR A 1 163 ? -5.243 -9.669 4.903 1.00 95.88 163 THR A O 1
ATOM 1192 N N . GLN A 1 164 ? -4.004 -8.126 3.857 1.00 96.19 164 GLN A N 1
ATOM 1193 C CA . GLN A 1 164 ? -3.776 -7.305 5.051 1.00 96.19 164 GLN A CA 1
ATOM 1194 C C . GLN A 1 164 ? -4.980 -6.409 5.378 1.00 96.19 164 GLN A C 1
ATOM 1196 O O . GLN A 1 164 ? -5.192 -6.055 6.538 1.00 96.19 164 GLN A O 1
ATOM 1201 N N . MET A 1 165 ? -5.780 -6.060 4.370 1.00 96.50 165 MET A N 1
ATOM 1202 C CA . MET A 1 165 ? -6.899 -5.122 4.477 1.00 96.50 165 MET A CA 1
ATOM 1203 C C . MET A 1 165 ? -8.278 -5.777 4.579 1.00 96.50 165 MET A C 1
ATOM 1205 O O . MET A 1 165 ? -9.247 -5.071 4.875 1.00 96.50 165 MET A O 1
ATOM 1209 N N . TYR A 1 166 ? -8.382 -7.090 4.349 1.00 96.00 166 TYR A N 1
ATOM 1210 C CA . TYR A 1 166 ? -9.647 -7.823 4.262 1.00 96.00 166 TYR A CA 1
ATOM 1211 C C . TYR A 1 166 ? -9.561 -9.224 4.869 1.00 96.00 166 TYR A C 1
ATOM 1213 O O . TYR A 1 166 ? -8.515 -9.871 4.834 1.00 96.00 166 TYR A O 1
ATOM 1221 N N . LYS A 1 167 ? -10.684 -9.711 5.410 1.00 93.75 167 LYS A N 1
ATOM 1222 C CA . LYS A 1 167 ? -10.791 -11.046 6.027 1.00 93.75 167 LYS A CA 1
ATOM 1223 C C . LYS A 1 167 ? -11.791 -11.960 5.321 1.00 93.75 167 LYS A C 1
ATOM 1225 O O . LYS A 1 167 ? -11.742 -13.166 5.535 1.00 93.75 167 LYS A O 1
ATOM 1230 N N . ALA A 1 168 ? -12.675 -11.419 4.480 1.00 92.75 168 ALA A N 1
ATOM 1231 C CA . ALA A 1 168 ? -13.638 -12.200 3.706 1.00 92.75 168 ALA A CA 1
ATOM 1232 C C . ALA A 1 168 ? -13.807 -11.668 2.276 1.00 92.75 168 ALA A C 1
ATOM 1234 O O . ALA A 1 168 ? -13.701 -10.469 2.021 1.00 92.75 168 ALA A O 1
ATOM 1235 N N . THR A 1 169 ? -14.137 -12.563 1.342 1.00 90.50 169 THR A N 1
ATOM 1236 C CA . THR A 1 169 ? -14.307 -12.253 -0.092 1.00 90.50 169 THR A CA 1
ATOM 1237 C C . THR A 1 169 ? -15.414 -11.239 -0.377 1.00 90.50 169 THR A C 1
ATOM 1239 O O . THR A 1 169 ? -15.330 -10.501 -1.350 1.00 90.50 169 THR A O 1
ATOM 1242 N N . ALA A 1 170 ? -16.426 -11.150 0.488 1.00 90.81 170 ALA A N 1
ATOM 1243 C CA . ALA A 1 170 ? -17.520 -10.189 0.356 1.00 90.81 170 ALA A CA 1
ATOM 1244 C C . ALA A 1 170 ? -17.141 -8.745 0.748 1.00 90.81 170 ALA A C 1
ATOM 1246 O O . ALA A 1 170 ? -17.925 -7.823 0.523 1.00 90.81 170 ALA A O 1
ATOM 1247 N N . GLU A 1 171 ? -15.979 -8.521 1.372 1.00 91.69 171 GLU A N 1
ATOM 1248 C CA . GLU A 1 171 ? -15.612 -7.202 1.909 1.00 91.69 171 GLU A CA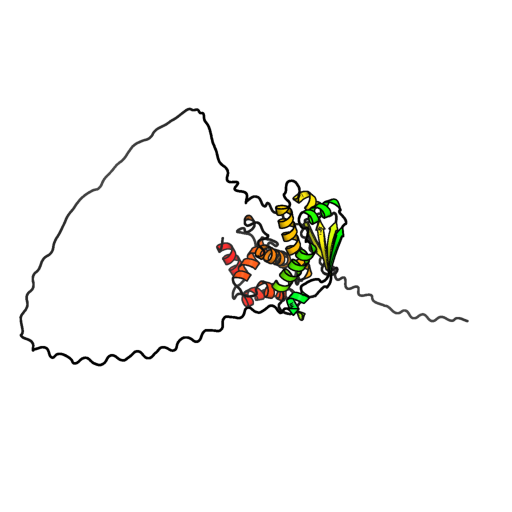 1
ATOM 1249 C C . GLU A 1 171 ? -14.949 -6.277 0.879 1.00 91.69 171 GLU A C 1
ATOM 1251 O O . GLU A 1 171 ? -14.999 -5.048 1.047 1.00 91.69 171 GLU A O 1
ATOM 1256 N N . PHE A 1 172 ? -14.363 -6.852 -0.175 1.00 87.81 172 PHE A N 1
ATOM 1257 C CA . PHE A 1 172 ? -13.550 -6.146 -1.160 1.00 87.81 172 PHE A CA 1
ATOM 1258 C C . PHE A 1 172 ? -14.052 -6.327 -2.587 1.00 87.81 172 PHE A C 1
ATOM 1260 O O . PHE A 1 172 ? -14.770 -7.266 -2.926 1.00 87.81 172 PHE A O 1
ATOM 1267 N N . ARG A 1 173 ? -13.634 -5.402 -3.449 1.00 89.00 173 ARG A N 1
ATOM 1268 C CA . ARG A 1 173 ? -13.808 -5.528 -4.890 1.00 89.00 173 ARG A CA 1
ATOM 1269 C C . ARG A 1 173 ? -12.690 -6.404 -5.444 1.00 89.00 173 ARG A C 1
ATOM 1271 O O . ARG A 1 173 ? -11.537 -5.992 -5.449 1.00 89.00 173 ARG A O 1
ATOM 1278 N N . SER A 1 174 ? -13.030 -7.588 -5.940 1.00 87.12 174 SER A N 1
ATOM 1279 C CA . SER A 1 174 ? -12.086 -8.405 -6.704 1.00 87.12 174 SER A CA 1
ATOM 1280 C C . SER A 1 174 ? -11.981 -7.899 -8.142 1.00 87.12 174 SER A C 1
ATOM 1282 O O . SER A 1 174 ? -13.007 -7.617 -8.768 1.00 87.12 174 SER A O 1
ATOM 1284 N N . PHE A 1 175 ? -10.775 -7.887 -8.699 1.00 93.38 175 PHE A N 1
ATOM 1285 C CA . PHE A 1 175 ? -10.539 -7.686 -10.125 1.00 93.38 175 PHE A CA 1
ATOM 1286 C C . PHE A 1 175 ? -9.662 -8.813 -10.670 1.00 93.38 175 PHE A C 1
ATOM 1288 O O . PHE A 1 175 ? -8.746 -9.295 -10.010 1.00 93.38 175 PHE A O 1
ATOM 1295 N N . LYS A 1 176 ? -9.965 -9.269 -11.888 1.00 93.88 176 LYS A N 1
ATOM 1296 C CA . LYS A 1 176 ? -9.244 -10.388 -12.517 1.00 93.88 176 LYS A CA 1
ATOM 1297 C C . LYS A 1 176 ? -7.974 -9.949 -13.235 1.00 93.88 176 LYS A C 1
ATOM 1299 O O . LYS A 1 176 ? -7.069 -10.756 -13.416 1.00 93.88 176 LYS A O 1
ATOM 1304 N N . LYS A 1 177 ? -7.900 -8.678 -13.630 1.00 97.19 177 LYS A N 1
ATOM 1305 C CA . LYS A 1 177 ? -6.800 -8.122 -14.413 1.00 97.19 177 LYS A CA 1
ATOM 1306 C C . LYS A 1 177 ? -6.234 -6.893 -13.723 1.00 97.19 177 LYS A C 1
ATOM 1308 O O . LYS A 1 177 ? -6.981 -5.954 -13.484 1.00 97.19 177 LYS A O 1
ATOM 1313 N N . LEU A 1 178 ? -4.927 -6.886 -13.489 1.00 98.38 178 LEU A N 1
ATOM 1314 C CA . LEU A 1 178 ? -4.172 -5.701 -13.096 1.00 98.38 178 LEU A CA 1
ATOM 1315 C C . LEU A 1 178 ? -3.443 -5.151 -14.320 1.00 98.38 178 LEU A C 1
ATOM 1317 O O . LEU A 1 178 ? -2.653 -5.860 -14.948 1.00 98.38 178 LEU A O 1
ATOM 1321 N N . THR A 1 179 ? -3.700 -3.893 -14.667 1.00 98.69 179 THR A N 1
ATOM 1322 C CA . THR A 1 179 ? -2.953 -3.202 -15.724 1.00 98.69 179 THR A CA 1
ATOM 1323 C C . THR A 1 179 ? -1.878 -2.310 -15.111 1.00 98.69 179 THR A C 1
ATOM 1325 O O . THR A 1 179 ? -2.154 -1.523 -14.213 1.00 98.69 179 THR A O 1
ATOM 1328 N N . VAL A 1 180 ? -0.661 -2.387 -15.628 1.00 98.62 180 VAL A N 1
ATOM 1329 C CA . VAL A 1 180 ? 0.423 -1.455 -15.324 1.00 98.62 180 VAL A CA 1
ATOM 1330 C C . VAL A 1 180 ? 0.713 -0.674 -16.593 1.00 98.62 180 VAL A C 1
ATOM 1332 O O . VAL A 1 180 ? 1.018 -1.271 -17.621 1.00 98.62 180 VAL A O 1
ATOM 1335 N N . THR A 1 181 ? 0.606 0.645 -16.546 1.00 98.75 181 THR A N 1
ATOM 1336 C CA . THR A 1 181 ? 1.044 1.517 -17.639 1.00 98.75 181 THR A CA 1
ATOM 1337 C C . THR A 1 181 ? 2.349 2.184 -17.233 1.00 98.75 181 THR A C 1
ATOM 1339 O O . THR A 1 181 ? 2.437 2.709 -16.130 1.00 98.75 181 THR A O 1
ATOM 1342 N N . ILE A 1 182 ? 3.352 2.177 -18.110 1.00 98.75 182 ILE A N 1
ATOM 1343 C CA . ILE A 1 182 ? 4.544 3.021 -17.960 1.00 98.75 182 ILE A CA 1
ATOM 1344 C C . ILE A 1 182 ? 4.482 4.072 -19.065 1.00 98.75 182 ILE A C 1
ATOM 1346 O O . ILE A 1 182 ? 4.687 3.749 -20.236 1.00 98.75 182 ILE A O 1
ATOM 1350 N N . ASP A 1 183 ? 4.170 5.311 -18.701 1.00 98.12 183 ASP A N 1
ATOM 1351 C CA . ASP A 1 183 ? 4.026 6.447 -19.614 1.00 98.12 183 ASP A CA 1
ATOM 1352 C C . ASP A 1 183 ? 4.969 7.598 -19.225 1.00 98.12 183 ASP A C 1
ATOM 1354 O O . ASP A 1 183 ? 5.952 7.413 -18.505 1.00 98.12 183 ASP A O 1
ATOM 1358 N N . SER A 1 184 ? 4.774 8.779 -19.809 1.00 97.81 184 SER A N 1
ATOM 1359 C CA . SER A 1 184 ? 5.556 9.969 -19.467 1.00 97.81 184 SER A CA 1
ATOM 1360 C C . SER A 1 184 ? 4.650 10.988 -18.792 1.00 97.81 184 SER A C 1
ATOM 1362 O O . SER A 1 184 ? 3.830 11.612 -19.458 1.00 97.81 184 SER A O 1
ATOM 1364 N N . HIS A 1 185 ? 4.843 11.189 -17.492 1.00 94.75 185 HIS A N 1
ATOM 1365 C CA . HIS A 1 185 ? 4.168 12.223 -16.707 1.00 94.75 185 HIS A CA 1
ATOM 1366 C C . HIS A 1 185 ? 5.063 12.730 -15.570 1.00 94.75 185 HIS A C 1
ATOM 1368 O O . HIS A 1 185 ? 6.183 12.240 -15.387 1.00 94.75 185 HIS A O 1
ATOM 1374 N N . ASP A 1 186 ? 4.581 13.720 -14.828 1.00 91.88 186 ASP A N 1
ATOM 1375 C CA . ASP A 1 186 ? 5.230 14.210 -13.612 1.00 91.88 186 ASP A CA 1
ATOM 1376 C C . ASP A 1 186 ? 4.836 13.363 -12.391 1.00 91.88 186 ASP A C 1
ATOM 1378 O O . ASP A 1 186 ? 3.850 12.628 -12.412 1.00 91.88 186 ASP A O 1
ATOM 1382 N N . GLY A 1 187 ? 5.611 13.463 -11.309 1.00 91.69 187 GLY A N 1
ATOM 1383 C CA . GLY A 1 187 ? 5.421 12.636 -10.112 1.00 91.69 187 GLY A CA 1
ATOM 1384 C C . GLY A 1 187 ? 5.991 11.221 -10.256 1.00 91.69 187 GLY A C 1
ATOM 1385 O O . GLY A 1 187 ? 6.754 10.937 -11.184 1.00 91.69 187 GLY A O 1
ATOM 1386 N N . VAL A 1 188 ? 5.658 10.349 -9.298 1.00 94.62 188 VAL A N 1
ATOM 1387 C CA . VAL A 1 188 ? 6.212 8.988 -9.185 1.00 94.62 188 VAL A CA 1
ATOM 1388 C C . VAL A 1 188 ? 5.304 7.970 -9.866 1.00 94.62 188 VAL A C 1
ATOM 1390 O O . VAL A 1 188 ? 5.717 7.292 -10.810 1.00 94.62 188 VAL A O 1
ATOM 1393 N N . ALA A 1 189 ? 4.062 7.880 -9.403 1.00 96.44 189 ALA A N 1
ATOM 1394 C CA . ALA A 1 189 ? 3.039 6.998 -9.935 1.00 96.44 189 ALA A CA 1
ATOM 1395 C C . ALA A 1 189 ? 1.645 7.447 -9.457 1.00 96.44 189 ALA A C 1
ATOM 1397 O O . ALA A 1 189 ? 1.521 8.405 -8.689 1.00 96.44 189 ALA A O 1
ATOM 1398 N N . TYR A 1 190 ? 0.600 6.813 -9.983 1.00 95.75 190 TYR A N 1
ATOM 1399 C CA . TYR A 1 190 ? -0.759 6.930 -9.457 1.00 95.75 190 TYR A CA 1
ATOM 1400 C C . TYR A 1 190 ? -1.594 5.689 -9.781 1.00 95.75 190 TYR A C 1
ATOM 1402 O O . TYR A 1 190 ? -1.328 4.974 -10.755 1.00 95.75 190 TYR A O 1
ATOM 1410 N N . ALA A 1 191 ? -2.666 5.478 -9.023 1.00 96.19 191 ALA A N 1
ATOM 1411 C CA . ALA A 1 191 ? -3.608 4.387 -9.225 1.00 96.19 191 ALA A CA 1
ATOM 1412 C C . ALA A 1 191 ? -4.976 4.887 -9.709 1.00 96.19 191 ALA A C 1
ATOM 1414 O O . ALA A 1 191 ? -5.445 5.973 -9.370 1.00 96.19 191 ALA A O 1
ATOM 1415 N N . ASN A 1 192 ? -5.655 4.057 -10.496 1.00 94.88 192 ASN A N 1
ATOM 1416 C CA . ASN A 1 192 ? -7.046 4.244 -10.879 1.00 94.88 192 ASN A CA 1
ATOM 1417 C C . ASN A 1 192 ? -7.823 2.944 -10.621 1.00 94.88 192 ASN A C 1
ATOM 1419 O O . ASN A 1 192 ? -7.828 2.046 -11.475 1.00 94.88 192 ASN A O 1
ATOM 1423 N N . PRO A 1 193 ? -8.519 2.845 -9.472 1.00 92.12 193 PRO A N 1
ATOM 1424 C CA . PRO A 1 193 ? -9.315 1.671 -9.136 1.00 92.12 193 PRO A CA 1
ATOM 1425 C C . PRO A 1 193 ? -10.382 1.373 -10.191 1.00 92.12 193 PRO A C 1
ATOM 1427 O O . PRO A 1 193 ? -10.568 0.221 -10.554 1.00 92.12 193 PRO A O 1
ATOM 1430 N N . GLY A 1 194 ? -11.025 2.391 -10.773 1.00 92.56 194 GLY A N 1
ATOM 1431 C CA . GLY A 1 194 ? -12.057 2.204 -11.802 1.00 92.56 194 GLY A CA 1
ATOM 1432 C C . GLY A 1 194 ? -11.565 1.516 -13.083 1.00 92.56 194 GLY A C 1
ATOM 1433 O O . GLY A 1 194 ? -12.380 0.992 -13.840 1.00 92.56 194 GLY A O 1
ATOM 1434 N N . LEU A 1 195 ? -10.249 1.493 -13.316 1.00 94.88 195 LEU A N 1
ATOM 1435 C CA . LEU A 1 195 ? -9.606 0.835 -14.457 1.00 94.88 195 LEU A CA 1
ATOM 1436 C C . LEU A 1 195 ? -8.787 -0.404 -14.070 1.00 94.88 195 LEU A C 1
ATOM 1438 O O . LEU A 1 195 ? -8.173 -1.003 -14.957 1.00 94.88 195 LEU A O 1
ATOM 1442 N N . ASP A 1 196 ? -8.740 -0.755 -12.781 1.00 96.56 196 ASP A N 1
ATOM 1443 C CA . ASP A 1 196 ? -7.852 -1.784 -12.224 1.00 96.56 196 ASP A CA 1
ATOM 1444 C C . ASP A 1 196 ? -6.402 -1.576 -12.686 1.00 96.56 196 ASP A C 1
ATOM 1446 O O . ASP A 1 196 ? -5.748 -2.477 -13.228 1.00 96.56 196 ASP A O 1
ATOM 1450 N N . ARG A 1 197 ? -5.934 -0.324 -12.576 1.00 98.06 197 ARG A N 1
ATOM 1451 C CA . ARG A 1 197 ? -4.706 0.128 -13.228 1.00 98.06 197 ARG A CA 1
ATOM 1452 C C . ARG A 1 197 ? -3.845 1.015 -12.346 1.00 98.06 197 ARG A C 1
ATOM 1454 O O . ARG A 1 197 ? -4.357 1.945 -11.734 1.00 98.06 197 ARG A O 1
ATOM 1461 N N . ILE A 1 198 ? -2.538 0.786 -12.395 1.00 98.19 198 ILE A N 1
ATOM 1462 C CA . ILE A 1 198 ? -1.519 1.709 -11.885 1.00 98.19 198 ILE A CA 1
ATOM 1463 C C . ILE A 1 198 ? -0.719 2.299 -13.051 1.00 98.19 198 ILE A C 1
ATOM 1465 O O . ILE A 1 198 ? -0.524 1.644 -14.080 1.00 98.19 198 ILE A O 1
ATOM 1469 N N . PHE A 1 199 ? -0.268 3.535 -12.890 1.00 98.25 199 PHE A N 1
ATOM 1470 C CA . PHE A 1 199 ? 0.474 4.306 -13.879 1.00 98.25 199 PHE A CA 1
ATOM 1471 C C . PHE A 1 199 ? 1.810 4.729 -13.280 1.00 98.25 199 PHE A C 1
ATOM 1473 O O . PHE A 1 199 ? 1.856 5.525 -12.349 1.00 98.25 199 PHE A O 1
ATOM 1480 N N . PHE A 1 200 ? 2.898 4.191 -13.813 1.00 97.75 200 PHE A N 1
ATOM 1481 C CA . PHE A 1 200 ? 4.262 4.512 -13.420 1.00 97.75 200 PHE A CA 1
ATOM 1482 C C . PHE A 1 200 ? 4.825 5.644 -14.268 1.00 97.75 200 PHE A C 1
ATOM 1484 O O . PHE A 1 200 ? 4.801 5.582 -15.498 1.00 97.75 200 PHE A O 1
ATOM 1491 N N . SER A 1 201 ? 5.450 6.618 -13.606 1.00 98.12 201 SER A N 1
ATOM 1492 C CA . SER A 1 201 ? 6.191 7.670 -14.290 1.00 98.12 201 SER A CA 1
ATOM 1493 C C . SER A 1 201 ? 7.462 7.120 -14.910 1.00 98.12 201 SER A C 1
ATOM 1495 O O . SER A 1 201 ? 8.461 6.871 -14.231 1.00 98.12 201 SER A O 1
ATOM 1497 N N . GLY A 1 202 ? 7.483 7.012 -16.233 1.00 98.31 202 GLY A N 1
ATOM 1498 C CA . GLY A 1 202 ? 8.708 6.722 -16.962 1.00 98.31 202 GLY A CA 1
ATOM 1499 C C . GLY A 1 202 ? 9.769 7.810 -16.769 1.00 98.31 202 GLY A C 1
ATOM 1500 O O . GLY A 1 202 ? 10.965 7.514 -16.805 1.00 98.31 202 GLY A O 1
ATOM 1501 N N . ASN A 1 203 ? 9.365 9.059 -16.507 1.00 97.94 203 ASN A N 1
ATOM 1502 C CA . ASN A 1 203 ? 10.289 10.144 -16.161 1.00 97.94 203 ASN A CA 1
ATOM 1503 C C . ASN A 1 203 ? 10.969 9.888 -14.811 1.00 97.94 203 ASN A C 1
ATOM 1505 O O . ASN A 1 203 ? 12.194 10.000 -14.723 1.00 97.94 203 ASN A O 1
ATOM 1509 N N . TYR A 1 204 ? 10.205 9.467 -13.799 1.00 97.38 204 TYR A N 1
ATOM 1510 C CA . TYR A 1 204 ? 10.745 9.088 -12.495 1.00 97.38 204 TYR A CA 1
ATOM 1511 C C . TYR A 1 204 ? 11.679 7.885 -12.596 1.00 97.38 204 TYR A C 1
ATOM 1513 O O . TYR A 1 204 ? 12.801 7.962 -12.106 1.00 97.38 204 TYR A O 1
ATOM 1521 N N . ILE A 1 205 ? 11.271 6.813 -13.286 1.00 97.69 205 ILE A N 1
ATOM 1522 C CA . ILE A 1 205 ? 12.086 5.596 -13.448 1.00 97.69 205 ILE A CA 1
ATOM 1523 C C . ILE A 1 205 ? 13.463 5.933 -14.028 1.00 97.69 205 ILE A C 1
ATOM 1525 O O . ILE A 1 205 ? 14.485 5.526 -13.476 1.00 97.69 205 ILE A O 1
ATOM 1529 N N . LYS A 1 206 ? 13.506 6.708 -15.120 1.00 98.06 206 LYS A N 1
ATOM 1530 C CA . LYS A 1 206 ? 14.765 7.127 -15.759 1.00 98.06 206 LYS A CA 1
ATOM 1531 C C . LYS A 1 206 ? 15.618 7.992 -14.828 1.00 98.06 206 LYS A C 1
ATOM 1533 O O . LYS A 1 206 ? 16.823 7.774 -14.725 1.00 98.06 206 LYS A O 1
ATOM 1538 N N . SER A 1 207 ? 14.997 8.963 -14.156 1.00 96.75 207 SER A N 1
ATOM 1539 C CA . SER A 1 207 ? 15.683 9.857 -13.218 1.00 96.75 207 SER A CA 1
ATOM 1540 C C . SER A 1 207 ? 16.288 9.072 -12.051 1.00 96.75 207 SER A C 1
ATOM 1542 O O . SER A 1 207 ? 17.495 9.134 -11.823 1.00 96.75 207 SER A O 1
ATOM 1544 N N . PHE A 1 208 ? 15.480 8.244 -11.385 1.00 94.50 208 PHE A N 1
ATOM 1545 C CA . PHE A 1 208 ? 15.893 7.425 -10.250 1.00 94.50 208 PHE A CA 1
ATOM 1546 C C . PHE A 1 208 ? 17.003 6.435 -10.614 1.00 94.50 208 PHE A C 1
ATOM 1548 O O . PHE A 1 208 ? 17.939 6.254 -9.841 1.00 94.50 208 PHE A O 1
ATOM 1555 N N . ALA A 1 209 ? 16.934 5.816 -11.795 1.00 96.69 209 ALA A N 1
ATOM 1556 C CA . ALA A 1 209 ? 17.923 4.839 -12.244 1.00 96.69 209 ALA A CA 1
ATOM 1557 C C . ALA A 1 209 ? 19.316 5.437 -12.517 1.00 96.69 209 ALA A C 1
ATOM 1559 O O . ALA A 1 209 ? 20.292 4.691 -12.629 1.00 96.69 209 ALA A O 1
ATOM 1560 N N . THR A 1 210 ? 19.442 6.763 -12.615 1.00 96.75 210 THR A N 1
ATOM 1561 C CA . THR A 1 210 ? 20.722 7.418 -12.908 1.00 96.75 210 THR A CA 1
ATOM 1562 C C . THR A 1 210 ? 21.734 7.147 -11.792 1.00 96.75 210 THR A C 1
ATOM 1564 O O . THR A 1 210 ? 21.575 7.584 -10.654 1.00 96.75 210 THR A O 1
ATOM 1567 N N . GLY A 1 211 ? 22.799 6.410 -12.125 1.00 94.38 211 GLY A N 1
ATOM 1568 C CA . GLY A 1 211 ? 23.853 6.039 -11.177 1.00 94.38 211 GLY A CA 1
ATOM 1569 C C . GLY A 1 211 ? 23.445 4.984 -10.140 1.00 94.38 211 GLY A C 1
ATOM 1570 O O . GLY A 1 211 ? 24.142 4.838 -9.136 1.00 94.38 211 GLY A O 1
ATOM 1571 N N . LYS A 1 212 ? 22.334 4.262 -10.348 1.00 93.62 212 LYS A N 1
ATOM 1572 C CA . LYS A 1 212 ? 21.846 3.203 -9.448 1.00 93.62 212 LYS A CA 1
ATOM 1573 C C . LYS A 1 212 ? 22.008 1.812 -10.050 1.00 93.62 212 LYS A C 1
ATOM 1575 O O . LYS A 1 212 ? 21.927 1.629 -11.263 1.00 93.62 212 LYS A O 1
ATOM 1580 N N . GLY A 1 213 ? 22.225 0.822 -9.185 1.00 93.94 213 GLY A N 1
ATOM 1581 C CA . GLY A 1 213 ? 22.251 -0.584 -9.582 1.00 93.94 213 GLY A CA 1
ATOM 1582 C C . GLY A 1 213 ? 20.845 -1.175 -9.712 1.00 93.94 213 GLY A C 1
ATOM 1583 O O . GLY A 1 213 ? 19.878 -0.646 -9.166 1.00 93.94 213 GLY A O 1
ATOM 1584 N N . ALA A 1 214 ? 20.734 -2.328 -10.378 1.00 92.56 214 ALA A N 1
ATOM 1585 C CA . ALA A 1 214 ? 19.457 -3.027 -10.556 1.00 92.56 214 ALA A CA 1
ATOM 1586 C C . ALA A 1 214 ? 18.751 -3.353 -9.224 1.00 92.56 214 ALA A C 1
ATOM 1588 O O . ALA A 1 214 ? 17.527 -3.321 -9.164 1.00 92.56 214 ALA A O 1
ATOM 1589 N N . ALA A 1 215 ? 19.506 -3.621 -8.150 1.00 92.50 215 ALA A N 1
ATOM 1590 C CA . ALA A 1 215 ? 18.949 -3.891 -6.824 1.00 92.50 215 ALA A CA 1
ATOM 1591 C C . ALA A 1 215 ? 18.248 -2.666 -6.210 1.00 92.50 215 ALA A C 1
ATOM 1593 O O . ALA A 1 215 ? 17.136 -2.802 -5.705 1.00 92.50 215 ALA A O 1
ATOM 1594 N N . ASP A 1 216 ? 18.851 -1.477 -6.313 1.00 91.88 216 ASP A N 1
ATOM 1595 C CA . ASP A 1 216 ? 18.260 -0.231 -5.808 1.00 91.88 216 ASP A CA 1
ATOM 1596 C C . ASP A 1 216 ? 16.994 0.127 -6.594 1.00 91.88 216 ASP A C 1
ATOM 1598 O O . ASP A 1 216 ? 15.967 0.481 -6.017 1.00 91.88 216 ASP A O 1
ATOM 1602 N N . ILE A 1 217 ? 17.055 -0.009 -7.926 1.00 94.56 217 ILE A N 1
ATOM 1603 C CA . ILE A 1 217 ? 15.911 0.232 -8.815 1.00 94.56 217 ILE A CA 1
ATOM 1604 C C . ILE A 1 217 ? 14.789 -0.753 -8.488 1.00 94.56 217 ILE A C 1
ATOM 1606 O O . ILE A 1 217 ? 13.642 -0.344 -8.335 1.00 94.56 217 ILE A O 1
ATOM 1610 N N . LYS A 1 218 ? 15.113 -2.042 -8.325 1.00 94.38 218 LYS A N 1
ATOM 1611 C CA . LYS A 1 218 ? 14.145 -3.069 -7.935 1.00 94.38 218 LYS A CA 1
ATOM 1612 C C . LYS A 1 218 ? 13.481 -2.721 -6.611 1.00 94.38 218 LYS A C 1
ATOM 1614 O O . LYS A 1 218 ? 12.263 -2.805 -6.532 1.00 94.38 218 LYS A O 1
ATOM 1619 N N . GLN A 1 219 ? 14.252 -2.347 -5.592 1.00 91.75 219 GLN A N 1
ATOM 1620 C CA . GLN A 1 219 ? 13.708 -2.024 -4.275 1.00 91.75 219 GLN A CA 1
ATOM 1621 C C . GLN A 1 219 ? 12.766 -0.816 -4.332 1.00 91.75 219 GLN A C 1
ATOM 1623 O O . GLN A 1 219 ? 11.679 -0.870 -3.758 1.00 91.75 219 GLN A O 1
ATOM 1628 N N . GLU A 1 220 ? 13.134 0.227 -5.079 1.00 92.56 220 GLU A N 1
ATOM 1629 C CA . GLU A 1 220 ? 12.280 1.401 -5.255 1.00 92.56 220 GLU A CA 1
ATOM 1630 C C . GLU A 1 220 ? 10.988 1.076 -5.992 1.00 92.56 220 GLU A C 1
ATOM 1632 O O . GLU A 1 220 ? 9.901 1.369 -5.500 1.00 92.56 220 GLU A O 1
ATOM 1637 N N . MET A 1 221 ? 11.098 0.427 -7.150 1.00 95.31 221 MET A N 1
ATOM 1638 C CA . MET A 1 221 ? 9.939 0.050 -7.954 1.00 95.31 221 MET A CA 1
ATOM 1639 C C . MET A 1 221 ? 9.025 -0.910 -7.192 1.00 95.31 221 MET A C 1
ATOM 1641 O O . MET A 1 221 ? 7.810 -0.781 -7.281 1.00 95.31 221 MET A O 1
ATOM 1645 N N . TYR A 1 222 ? 9.582 -1.828 -6.396 1.00 94.88 222 TYR A N 1
ATOM 1646 C CA . TYR A 1 222 ? 8.797 -2.685 -5.508 1.00 94.88 222 TYR A CA 1
ATOM 1647 C C . TYR A 1 222 ? 8.018 -1.847 -4.492 1.00 94.88 222 TYR A C 1
ATOM 1649 O O . TYR A 1 222 ? 6.811 -2.031 -4.355 1.00 94.88 222 TYR A O 1
ATOM 1657 N N . GLY A 1 223 ? 8.676 -0.901 -3.820 1.00 93.19 223 GLY A N 1
ATOM 1658 C CA . GLY A 1 223 ? 8.019 0.005 -2.883 1.00 93.19 223 GLY A CA 1
ATOM 1659 C C . GLY A 1 223 ? 6.862 0.779 -3.518 1.00 93.19 223 GLY A C 1
ATOM 1660 O O . GLY A 1 223 ? 5.759 0.766 -2.978 1.00 93.19 223 GLY A O 1
ATOM 1661 N N . VAL A 1 224 ? 7.084 1.379 -4.690 1.00 95.25 224 VAL A N 1
ATOM 1662 C CA . VAL A 1 224 ? 6.031 2.100 -5.424 1.00 95.25 224 VAL A CA 1
ATOM 1663 C C . VAL A 1 224 ? 4.890 1.158 -5.825 1.00 95.25 224 VAL A C 1
ATOM 1665 O O . VAL A 1 224 ? 3.732 1.511 -5.655 1.00 95.25 224 VAL A O 1
ATOM 1668 N N . MET A 1 225 ? 5.176 -0.070 -6.280 1.00 97.00 225 MET A N 1
ATOM 1669 C CA . MET A 1 225 ? 4.125 -1.050 -6.598 1.00 97.00 225 MET A CA 1
ATOM 1670 C C . MET A 1 225 ? 3.260 -1.391 -5.377 1.00 97.00 225 MET A C 1
ATOM 1672 O O . MET A 1 225 ? 2.045 -1.454 -5.520 1.00 97.00 225 MET A O 1
ATOM 1676 N N . VAL A 1 226 ? 3.857 -1.585 -4.195 1.00 96.50 226 VAL A N 1
ATOM 1677 C CA . VAL A 1 226 ? 3.109 -1.834 -2.943 1.00 96.50 226 VAL A CA 1
ATOM 1678 C C . VAL A 1 226 ? 2.228 -0.642 -2.575 1.00 96.50 226 VAL A C 1
ATOM 1680 O O . VAL A 1 226 ? 1.088 -0.817 -2.162 1.00 96.50 226 VAL A O 1
ATOM 1683 N N . HIS A 1 227 ? 2.728 0.580 -2.747 1.00 96.00 227 HIS A N 1
ATOM 1684 C CA . HIS A 1 227 ? 1.934 1.776 -2.483 1.00 96.00 227 HIS A CA 1
ATOM 1685 C C . HIS A 1 227 ? 0.736 1.880 -3.449 1.00 96.00 227 HIS A C 1
ATOM 1687 O O . HIS A 1 227 ? -0.412 1.958 -3.020 1.00 96.00 227 HIS A O 1
ATOM 1693 N N . GLU A 1 228 ? 0.974 1.797 -4.758 1.00 97.19 228 GLU A N 1
ATOM 1694 C CA . GLU A 1 228 ? -0.075 2.024 -5.763 1.00 97.19 228 GLU A CA 1
ATOM 1695 C C . GLU A 1 228 ? -1.094 0.883 -5.862 1.00 97.19 228 GLU A C 1
ATOM 1697 O O . GLU A 1 228 ? -2.274 1.108 -6.134 1.00 97.19 228 GLU A O 1
ATOM 1702 N N . ILE A 1 229 ? -0.675 -0.369 -5.657 1.00 97.38 229 ILE A N 1
ATOM 1703 C CA . ILE A 1 229 ? -1.602 -1.508 -5.690 1.00 97.38 229 ILE A CA 1
ATOM 1704 C C . ILE A 1 229 ? -2.546 -1.474 -4.490 1.00 97.38 229 ILE A C 1
ATOM 1706 O O . ILE A 1 229 ? -3.717 -1.837 -4.629 1.00 97.38 229 ILE A O 1
ATOM 1710 N N . ASN A 1 230 ? -2.084 -0.986 -3.340 1.00 96.38 230 ASN A N 1
ATOM 1711 C CA . ASN A 1 230 ? -2.924 -0.792 -2.168 1.00 96.38 230 ASN A CA 1
ATOM 1712 C C . ASN A 1 230 ? -4.126 0.117 -2.478 1.00 96.38 230 ASN A C 1
ATOM 1714 O O . ASN A 1 230 ? -5.266 -0.269 -2.199 1.00 96.38 230 ASN A O 1
ATOM 1718 N N . HIS A 1 231 ? -3.912 1.223 -3.201 1.00 96.25 231 HIS A N 1
ATOM 1719 C CA . HIS A 1 231 ? -4.993 2.098 -3.668 1.00 96.25 231 HIS A CA 1
ATOM 1720 C C . HIS A 1 231 ? -6.068 1.380 -4.498 1.00 96.25 231 HIS A C 1
ATOM 1722 O O . HIS A 1 231 ? -7.232 1.779 -4.462 1.00 96.25 231 HIS A O 1
ATOM 1728 N N . LEU A 1 232 ? -5.739 0.305 -5.221 1.00 96.50 232 LEU A N 1
ATOM 1729 C CA . LEU A 1 232 ? -6.734 -0.457 -5.988 1.00 96.50 232 LEU A CA 1
ATOM 1730 C C . LEU A 1 232 ? -7.700 -1.255 -5.102 1.00 96.50 232 LEU A C 1
ATOM 1732 O O . LEU A 1 232 ? -8.809 -1.573 -5.542 1.00 96.50 232 LEU A O 1
ATOM 1736 N N . TYR A 1 233 ? -7.289 -1.578 -3.876 1.00 96.06 233 TYR A N 1
ATOM 1737 C CA . TYR A 1 233 ? -8.046 -2.409 -2.941 1.00 96.06 233 TYR A CA 1
ATOM 1738 C C . TYR A 1 233 ? -8.646 -1.637 -1.775 1.00 96.06 233 TYR A C 1
ATOM 1740 O O . TYR A 1 233 ? -9.711 -2.028 -1.290 1.00 96.06 233 TYR A O 1
ATOM 1748 N N . GLN A 1 234 ? -7.966 -0.611 -1.271 1.00 94.56 234 GLN A N 1
ATOM 1749 C CA . GLN A 1 234 ? -8.372 0.062 -0.046 1.00 94.56 234 GLN A CA 1
ATOM 1750 C C . GLN A 1 234 ? -9.737 0.738 -0.174 1.00 94.56 234 GLN A C 1
ATOM 1752 O O . GLN A 1 234 ? -10.197 1.131 -1.247 1.00 94.56 234 GLN A O 1
ATOM 1757 N N . ASN A 1 235 ? -10.367 0.940 0.971 1.00 94.62 235 ASN A N 1
ATOM 1758 C CA . ASN A 1 235 ? -11.460 1.885 1.080 1.00 94.62 235 ASN A CA 1
ATOM 1759 C C . ASN A 1 235 ? -10.907 3.294 1.277 1.00 94.62 235 ASN A C 1
ATOM 1761 O O . ASN A 1 235 ? -9.850 3.497 1.872 1.00 94.62 235 ASN A O 1
ATOM 1765 N N . PHE A 1 236 ? -11.671 4.274 0.807 1.00 90.44 236 PHE A N 1
ATOM 1766 C CA . PHE A 1 236 ? -11.293 5.678 0.878 1.00 90.44 236 PHE A CA 1
ATOM 1767 C C . PHE A 1 236 ? -12.182 6.431 1.858 1.00 90.44 236 PHE A C 1
ATOM 1769 O O . PHE A 1 236 ? -13.399 6.224 1.909 1.00 90.44 236 PHE A O 1
ATOM 1776 N N . TRP A 1 237 ? -11.565 7.343 2.606 1.00 90.56 237 TRP A N 1
ATOM 1777 C CA . TRP A 1 237 ? -12.279 8.298 3.437 1.00 90.56 237 TRP A CA 1
ATOM 1778 C C . TRP A 1 237 ? -12.959 9.333 2.542 1.00 90.56 237 TRP A C 1
ATOM 1780 O O . TRP A 1 237 ? -12.323 9.960 1.700 1.00 90.56 237 TRP A O 1
ATOM 1790 N N . LYS A 1 238 ? -14.269 9.507 2.728 1.00 84.62 238 LYS A N 1
ATOM 1791 C CA . LYS A 1 238 ? -15.078 10.454 1.938 1.00 84.62 238 LYS A CA 1
ATOM 1792 C C . LYS A 1 238 ? -14.898 11.909 2.376 1.00 84.62 238 LYS A C 1
ATOM 1794 O O . LYS A 1 238 ? -15.225 12.816 1.621 1.00 84.62 238 LYS A O 1
ATOM 1799 N N . ASP A 1 239 ? -14.413 12.117 3.596 1.00 79.75 239 ASP A N 1
ATOM 1800 C CA . ASP A 1 239 ? -14.078 13.433 4.128 1.00 79.75 239 ASP A CA 1
ATOM 1801 C C . ASP A 1 239 ? -12.616 13.759 3.799 1.00 79.75 239 ASP A C 1
ATOM 1803 O O . ASP A 1 239 ? -11.696 13.037 4.197 1.00 79.75 239 ASP A O 1
ATOM 1807 N N . GLY A 1 240 ? -12.425 14.876 3.091 1.00 81.50 240 GLY A N 1
ATOM 1808 C CA . GLY A 1 240 ? -11.128 15.403 2.678 1.00 81.50 240 GLY A CA 1
ATOM 1809 C C . GLY A 1 240 ? -10.121 15.546 3.822 1.00 81.50 240 GLY A C 1
ATOM 1810 O O . GLY A 1 240 ? -8.925 15.408 3.586 1.00 81.50 240 GLY A O 1
ATOM 1811 N N . LYS A 1 241 ? -10.580 15.754 5.064 1.00 89.62 241 LYS A N 1
ATOM 1812 C CA . LYS A 1 241 ? -9.716 15.833 6.253 1.00 89.62 241 LYS A CA 1
ATOM 1813 C C . LYS A 1 241 ? -8.892 14.561 6.477 1.00 89.62 241 LYS A C 1
ATOM 1815 O O . LYS A 1 241 ? -7.762 14.645 6.950 1.00 89.62 241 LYS A O 1
ATOM 1820 N N . TYR A 1 242 ? -9.449 13.392 6.162 1.00 92.94 242 TYR A N 1
ATOM 1821 C CA . TYR A 1 242 ? -8.839 12.090 6.456 1.00 92.94 242 TYR A CA 1
ATOM 1822 C C . TYR A 1 242 ? -8.208 11.426 5.232 1.00 92.94 242 TYR A C 1
ATOM 1824 O O . TYR A 1 242 ? -7.728 10.298 5.331 1.00 92.94 242 TYR A O 1
ATOM 1832 N N . THR A 1 243 ? -8.134 12.116 4.091 1.00 89.50 243 THR A N 1
ATOM 1833 C CA . THR A 1 243 ? -7.376 11.627 2.929 1.00 89.50 243 THR A CA 1
ATOM 1834 C C . THR A 1 243 ? -5.919 11.283 3.259 1.00 89.50 243 THR A C 1
ATOM 1836 O O . THR A 1 243 ? -5.459 10.273 2.728 1.00 89.50 243 THR A O 1
ATOM 1839 N N . PRO A 1 244 ? -5.212 11.948 4.205 1.00 93.75 244 PRO A N 1
ATOM 1840 C CA . PRO A 1 244 ? -3.863 11.525 4.588 1.00 93.75 244 PRO A CA 1
ATOM 1841 C C . PRO A 1 244 ? -3.785 10.111 5.185 1.00 93.75 244 PRO A C 1
ATOM 1843 O O . PRO A 1 244 ? -2.736 9.474 5.113 1.00 93.75 244 PRO A O 1
ATOM 1846 N N . LEU A 1 245 ? -4.881 9.582 5.749 1.00 95.88 245 LEU A N 1
ATOM 1847 C CA . LEU A 1 245 ? -4.933 8.186 6.201 1.00 95.88 245 LEU A CA 1
ATOM 1848 C C . LEU A 1 245 ? -4.914 7.199 5.026 1.00 95.88 245 LEU A C 1
ATOM 1850 O O . LEU A 1 245 ? -4.460 6.076 5.205 1.00 95.88 245 LEU A O 1
ATOM 1854 N N . SER A 1 246 ? -5.367 7.611 3.837 1.00 94.69 246 SER A N 1
ATOM 1855 C CA . SER A 1 246 ? -5.363 6.773 2.629 1.00 94.69 246 SER A CA 1
ATOM 1856 C C . SER A 1 246 ? -3.939 6.505 2.146 1.00 94.69 246 SER A C 1
ATOM 1858 O O . SER A 1 246 ? -3.570 5.355 1.936 1.00 94.69 246 SER A O 1
ATOM 1860 N N . GLU A 1 247 ? -3.139 7.562 2.036 1.00 94.50 247 GLU A N 1
ATOM 1861 C CA . GLU A 1 247 ? -1.709 7.503 1.703 1.00 94.50 247 GLU A CA 1
ATOM 1862 C C . GLU A 1 247 ? -0.917 6.801 2.812 1.00 94.50 247 GLU A C 1
ATOM 1864 O O . GLU A 1 247 ? -0.095 5.922 2.571 1.00 94.50 247 GLU A O 1
ATOM 1869 N N . GLY A 1 248 ? -1.220 7.134 4.070 1.00 95.75 248 GLY A N 1
ATOM 1870 C CA . GLY A 1 248 ? -0.593 6.490 5.214 1.00 95.75 248 GLY A CA 1
ATOM 1871 C C . GLY A 1 248 ? -0.863 4.987 5.286 1.00 95.75 248 GLY A C 1
ATOM 1872 O O . GLY A 1 248 ? 0.021 4.234 5.673 1.00 95.75 248 GLY A O 1
ATOM 1873 N N . LEU A 1 249 ? -2.057 4.520 4.913 1.00 97.38 249 LEU A N 1
ATOM 1874 C CA . LEU A 1 249 ? -2.380 3.091 4.877 1.00 97.38 249 LEU A CA 1
ATOM 1875 C C . LEU A 1 249 ? -1.519 2.337 3.852 1.00 97.38 249 LEU A C 1
ATOM 1877 O O . LEU A 1 249 ? -1.036 1.241 4.153 1.00 97.38 249 LEU A O 1
ATOM 1881 N N . CYS A 1 250 ? -1.281 2.945 2.687 1.00 95.56 250 CYS A N 1
ATOM 1882 C CA . CYS A 1 250 ? -0.351 2.435 1.678 1.00 95.56 250 CYS A CA 1
ATOM 1883 C C . CYS A 1 250 ? 1.059 2.311 2.251 1.00 95.56 250 CYS A C 1
ATOM 1885 O O . CYS A 1 250 ? 1.680 1.243 2.210 1.00 95.56 250 CYS A O 1
ATOM 1887 N N . ASP A 1 251 ? 1.518 3.378 2.897 1.00 94.56 251 ASP A N 1
ATOM 1888 C CA . ASP A 1 251 ? 2.864 3.453 3.450 1.00 94.56 251 ASP A CA 1
ATOM 1889 C C . ASP A 1 251 ? 3.059 2.560 4.673 1.00 94.56 251 ASP A C 1
ATOM 1891 O O . ASP A 1 251 ? 4.165 2.081 4.910 1.00 94.56 251 ASP A O 1
ATOM 1895 N N . ALA A 1 252 ? 2.005 2.273 5.435 1.00 96.00 252 ALA A N 1
ATOM 1896 C CA . ALA A 1 252 ? 2.055 1.320 6.537 1.00 96.00 252 ALA A CA 1
ATOM 1897 C C . ALA A 1 252 ? 2.337 -0.099 6.032 1.00 96.00 252 ALA A C 1
ATOM 1899 O O . ALA A 1 252 ? 3.186 -0.799 6.589 1.00 96.00 252 ALA A O 1
ATOM 1900 N N . ILE A 1 253 ? 1.670 -0.512 4.949 1.00 95.88 253 ILE A N 1
ATOM 1901 C CA . ILE A 1 253 ? 1.891 -1.823 4.326 1.00 95.88 253 ILE A CA 1
ATOM 1902 C C . ILE A 1 253 ? 3.277 -1.880 3.668 1.00 95.88 253 ILE A C 1
ATOM 1904 O O . ILE A 1 253 ? 4.021 -2.844 3.874 1.00 95.88 253 ILE A O 1
ATOM 1908 N N . ARG A 1 254 ? 3.697 -0.815 2.976 1.00 94.06 254 ARG A N 1
ATOM 1909 C CA . ARG A 1 254 ? 5.061 -0.705 2.430 1.00 94.06 254 ARG A CA 1
ATOM 1910 C C . ARG A 1 254 ? 6.135 -0.734 3.523 1.00 94.06 254 ARG A C 1
ATOM 1912 O O . ARG A 1 254 ? 7.158 -1.404 3.363 1.00 94.06 254 ARG A O 1
ATOM 1919 N N . ALA A 1 255 ? 5.912 -0.054 4.648 1.00 91.69 255 ALA A N 1
ATOM 1920 C CA . ALA A 1 255 ? 6.809 -0.068 5.802 1.00 91.69 255 ALA A CA 1
ATOM 1921 C C . ALA A 1 255 ? 6.895 -1.462 6.433 1.00 91.69 255 ALA A C 1
ATOM 1923 O O . ALA A 1 255 ? 8.001 -1.921 6.721 1.00 91.69 255 ALA A O 1
ATOM 1924 N N . ARG A 1 256 ? 5.760 -2.160 6.582 1.00 92.38 256 ARG A N 1
ATOM 1925 C CA . ARG A 1 256 ? 5.711 -3.545 7.076 1.00 92.38 256 ARG A CA 1
ATOM 1926 C C . ARG A 1 256 ? 6.526 -4.494 6.201 1.00 92.38 256 ARG A C 1
ATOM 1928 O O . ARG A 1 256 ? 7.214 -5.365 6.723 1.00 92.38 256 ARG A O 1
ATOM 1935 N N . ALA A 1 257 ? 6.503 -4.294 4.885 1.00 90.12 257 ALA A N 1
ATOM 1936 C CA . ALA A 1 257 ? 7.308 -5.057 3.933 1.00 90.12 257 ALA A CA 1
ATOM 1937 C C . ALA A 1 257 ? 8.818 -4.723 3.979 1.00 90.12 257 ALA A C 1
ATOM 1939 O O . ALA A 1 257 ? 9.602 -5.317 3.241 1.00 90.12 257 ALA A O 1
ATOM 1940 N N . GLY A 1 258 ? 9.251 -3.774 4.820 1.00 88.00 258 GLY A N 1
ATOM 1941 C CA . GLY A 1 258 ? 10.652 -3.354 4.922 1.00 88.00 258 GLY A CA 1
ATOM 1942 C C . GLY A 1 258 ? 11.135 -2.508 3.738 1.00 88.00 258 GLY A C 1
ATOM 1943 O O . GLY A 1 258 ? 12.340 -2.383 3.524 1.00 88.00 258 GLY A O 1
ATOM 1944 N N . LEU A 1 259 ? 10.214 -1.921 2.968 1.00 84.25 259 LEU A N 1
ATOM 1945 C CA . LEU A 1 259 ? 10.495 -1.203 1.716 1.00 84.25 259 LEU A CA 1
ATOM 1946 C C . LEU A 1 259 ? 10.589 0.321 1.884 1.00 84.25 259 LEU A C 1
ATOM 1948 O O . LEU A 1 259 ? 10.561 1.060 0.899 1.00 84.25 259 LEU A O 1
ATOM 1952 N N . TYR A 1 260 ? 10.729 0.794 3.124 1.00 77.50 260 TYR A N 1
ATOM 1953 C CA . TYR A 1 260 ? 11.158 2.158 3.422 1.00 77.50 260 TYR A CA 1
ATOM 1954 C C . TYR A 1 260 ? 12.584 2.180 3.971 1.00 77.50 260 TYR A C 1
ATOM 1956 O O . TYR A 1 260 ? 12.974 1.299 4.745 1.00 77.50 260 TYR A O 1
ATOM 1964 N N . PRO A 1 261 ? 13.368 3.222 3.650 1.00 62.88 261 PRO A N 1
ATOM 1965 C CA . PRO A 1 261 ? 14.636 3.444 4.311 1.00 62.88 261 PRO A CA 1
ATOM 1966 C C . PRO A 1 261 ? 14.358 3.846 5.771 1.00 62.88 261 PRO A C 1
ATOM 1968 O O . PRO A 1 261 ? 13.511 4.693 6.065 1.00 62.88 261 PRO A O 1
ATOM 1971 N N . LYS A 1 262 ? 15.096 3.245 6.710 1.00 63.19 262 LYS A N 1
ATOM 1972 C CA . LYS A 1 262 ? 14.863 3.422 8.157 1.00 63.19 262 LYS A CA 1
ATOM 1973 C C . LYS A 1 262 ? 14.933 4.885 8.626 1.00 63.19 262 LYS A C 1
ATOM 1975 O O . LYS A 1 262 ? 14.317 5.229 9.626 1.00 63.19 262 LYS A O 1
ATOM 1980 N N . ASN A 1 263 ? 15.637 5.753 7.896 1.00 68.44 263 ASN A N 1
ATOM 1981 C CA . ASN A 1 263 ? 15.793 7.179 8.210 1.00 68.44 263 ASN A CA 1
ATOM 1982 C C . ASN A 1 263 ? 14.550 8.047 7.916 1.00 68.44 263 ASN A C 1
ATOM 1984 O O . ASN A 1 263 ? 14.559 9.243 8.216 1.00 68.44 263 ASN A O 1
ATOM 1988 N N . ARG A 1 264 ? 13.490 7.478 7.326 1.00 76.00 264 ARG A N 1
ATOM 1989 C CA . ARG A 1 264 ? 12.199 8.165 7.150 1.00 76.00 264 ARG A CA 1
ATOM 1990 C C . ARG A 1 264 ? 11.273 8.057 8.350 1.00 76.00 264 ARG A C 1
ATOM 1992 O O . ARG A 1 264 ? 10.341 8.847 8.453 1.00 76.00 264 ARG A O 1
ATOM 1999 N N . LYS A 1 265 ? 11.538 7.133 9.275 1.00 84.19 265 LYS A N 1
ATOM 2000 C CA . LYS A 1 265 ? 10.868 7.126 10.574 1.00 84.19 265 LYS A CA 1
ATOM 2001 C C . LYS A 1 265 ? 11.423 8.306 11.376 1.00 84.19 265 LYS A C 1
ATOM 2003 O O . LYS A 1 265 ? 12.584 8.278 11.776 1.00 84.19 265 LYS A O 1
ATOM 2008 N N . GLN A 1 266 ? 10.622 9.352 11.575 1.00 85.56 266 GLN A N 1
ATOM 2009 C CA . GLN A 1 266 ? 11.063 10.602 12.205 1.00 85.56 266 GLN A CA 1
ATOM 2010 C C . GLN A 1 266 ? 10.117 11.050 13.319 1.00 85.56 266 GLN A C 1
ATOM 2012 O O . GLN A 1 266 ? 8.902 10.885 13.216 1.00 85.56 266 GLN A O 1
ATOM 2017 N N . LYS A 1 267 ? 10.701 11.645 14.365 1.00 92.31 267 LYS A N 1
ATOM 2018 C CA . LYS A 1 267 ? 9.976 12.300 15.455 1.00 92.31 267 LYS A CA 1
ATOM 2019 C C . LYS A 1 267 ? 9.420 13.649 14.981 1.00 92.31 267 LYS A C 1
ATOM 2021 O O . LYS A 1 267 ? 10.043 14.337 14.177 1.00 92.31 267 LYS A O 1
ATOM 2026 N N . GLY A 1 268 ? 8.277 14.047 15.522 1.00 92.38 268 GLY A N 1
ATOM 2027 C CA . GLY A 1 268 ? 7.512 15.238 15.168 1.00 92.38 268 GLY A CA 1
ATOM 2028 C C . GLY A 1 268 ? 6.400 14.967 14.150 1.00 92.38 268 GLY A C 1
ATOM 2029 O O . GLY A 1 268 ? 6.115 13.825 13.791 1.00 92.38 268 GLY A O 1
ATOM 2030 N N . GLY A 1 269 ? 5.761 16.047 13.694 1.00 93.38 269 GLY A N 1
ATOM 2031 C CA . GLY A 1 269 ? 4.679 16.009 12.709 1.00 93.38 269 GLY A CA 1
ATOM 2032 C C . GLY A 1 269 ? 3.293 15.763 13.311 1.00 93.38 269 GLY A C 1
ATOM 2033 O O . GLY A 1 269 ? 3.042 16.034 14.486 1.00 93.38 269 GLY A O 1
ATOM 2034 N N . ASN A 1 270 ? 2.388 15.248 12.480 1.00 94.56 270 ASN A N 1
ATOM 2035 C CA . ASN A 1 270 ? 1.008 14.939 12.840 1.00 94.56 270 ASN A CA 1
ATOM 2036 C C . ASN A 1 270 ? 0.579 13.607 12.202 1.00 94.56 270 ASN A C 1
ATOM 2038 O O . ASN A 1 270 ? 1.071 13.253 11.131 1.00 94.56 270 ASN A O 1
ATOM 2042 N N . TYR A 1 271 ? -0.360 12.891 12.828 1.00 94.69 271 TYR A N 1
ATOM 2043 C CA . TYR A 1 271 ? -0.868 11.615 12.311 1.00 94.69 271 TYR A CA 1
ATOM 2044 C C . TYR A 1 271 ? -1.611 11.739 10.970 1.00 94.69 271 TYR A C 1
ATOM 2046 O O . TYR A 1 271 ? -1.756 10.743 10.271 1.00 94.69 271 TYR A O 1
ATOM 2054 N N . LEU A 1 272 ? -2.043 12.939 10.578 1.00 95.38 272 LEU A N 1
ATOM 2055 C CA . LEU A 1 272 ? -2.562 13.278 9.247 1.00 95.38 272 LEU A CA 1
ATOM 2056 C C . LEU A 1 272 ? -1.490 13.929 8.354 1.00 95.38 272 LEU A C 1
ATOM 2058 O O . LEU A 1 272 ? -1.812 14.658 7.422 1.00 95.38 272 LEU A O 1
ATOM 2062 N N . GLY A 1 273 ? -0.208 13.677 8.631 1.00 92.81 273 GLY A N 1
ATOM 2063 C CA . GLY A 1 273 ? 0.922 14.139 7.819 1.00 92.81 273 GLY A CA 1
ATOM 2064 C C . GLY A 1 273 ? 1.053 13.447 6.459 1.00 92.81 273 GLY A C 1
ATOM 2065 O O . GLY A 1 273 ? 1.884 13.866 5.656 1.00 92.81 273 GLY A O 1
ATOM 2066 N N . SER A 1 274 ? 0.220 12.435 6.193 1.00 90.81 274 SER A N 1
ATOM 2067 C CA . SER A 1 274 ? 0.251 11.591 4.999 1.00 90.81 274 SER A CA 1
ATOM 2068 C C . SER A 1 274 ? 1.506 10.715 4.931 1.00 90.81 274 SER A C 1
ATOM 2070 O O . SER A 1 274 ? 2.375 10.775 5.813 1.00 90.81 274 SER A O 1
ATOM 2072 N N . TYR A 1 275 ? 1.581 9.894 3.883 1.00 91.06 275 TYR A N 1
ATOM 2073 C CA . TYR A 1 275 ? 2.751 9.105 3.492 1.00 91.06 275 TYR A CA 1
ATOM 2074 C C . TYR A 1 275 ? 3.477 8.473 4.694 1.00 91.06 275 TYR A C 1
ATOM 2076 O O . TYR A 1 275 ? 2.850 7.916 5.597 1.00 91.06 275 TYR A O 1
ATOM 2084 N N . THR A 1 276 ? 4.806 8.593 4.752 1.00 90.19 276 THR A N 1
ATOM 2085 C CA . THR A 1 276 ? 5.648 7.881 5.712 1.00 90.19 276 THR A CA 1
ATOM 2086 C C . THR A 1 276 ? 5.360 8.245 7.157 1.00 90.19 276 THR A C 1
ATOM 2088 O O . THR A 1 276 ? 5.478 7.391 8.033 1.00 90.19 276 THR A O 1
ATOM 2091 N N . THR A 1 277 ? 4.984 9.497 7.429 1.00 92.81 277 THR A N 1
ATOM 2092 C CA . THR A 1 277 ? 4.682 9.946 8.794 1.00 92.81 277 THR A CA 1
ATOM 2093 C C . THR A 1 277 ? 3.442 9.234 9.318 1.00 92.81 277 THR A C 1
ATOM 2095 O O . THR A 1 277 ? 3.481 8.638 10.395 1.00 92.81 277 THR A O 1
ATOM 2098 N N . THR A 1 278 ? 2.362 9.232 8.537 1.00 95.75 278 THR A N 1
ATOM 2099 C CA . THR A 1 278 ? 1.139 8.508 8.893 1.00 95.75 278 THR A CA 1
ATOM 2100 C C . THR A 1 278 ? 1.343 6.993 8.812 1.00 95.75 278 THR A C 1
ATOM 2102 O O . THR A 1 278 ? 0.871 6.269 9.686 1.00 95.75 278 THR A O 1
ATOM 2105 N N . GLY A 1 279 ? 2.091 6.499 7.826 1.00 95.62 279 GLY A N 1
ATOM 2106 C CA . GLY A 1 279 ? 2.326 5.073 7.610 1.00 95.62 279 GLY A CA 1
ATOM 2107 C C . GLY A 1 279 ? 3.096 4.405 8.739 1.00 95.62 279 GLY A C 1
ATOM 2108 O O . GLY A 1 279 ? 2.669 3.363 9.235 1.00 95.62 279 GLY A O 1
ATOM 2109 N N . TYR A 1 280 ? 4.165 5.026 9.244 1.00 95.31 280 TYR A N 1
ATOM 2110 C CA . TYR A 1 280 ? 4.862 4.494 10.419 1.00 95.31 280 TYR A CA 1
ATOM 2111 C C . TYR A 1 280 ? 4.019 4.555 11.694 1.00 95.31 280 TYR A C 1
ATOM 2113 O O . TYR A 1 280 ? 4.186 3.700 12.563 1.00 95.31 280 TYR A O 1
ATOM 2121 N N . PHE A 1 281 ? 3.122 5.533 11.820 1.00 97.62 281 PHE A N 1
ATOM 2122 C CA . PHE A 1 281 ? 2.186 5.584 12.939 1.00 97.62 281 PHE A CA 1
ATOM 2123 C C . PHE A 1 281 ? 1.139 4.471 12.864 1.00 97.62 281 PHE A C 1
ATOM 2125 O O . PHE A 1 281 ? 0.924 3.776 13.853 1.00 97.62 281 PHE A O 1
ATOM 2132 N N . ILE A 1 282 ? 0.543 4.233 11.693 1.00 98.19 282 ILE A N 1
ATOM 2133 C CA . ILE A 1 282 ? -0.387 3.114 11.481 1.00 98.19 282 ILE A CA 1
ATOM 2134 C C . ILE A 1 282 ? 0.320 1.776 11.731 1.00 98.19 282 ILE A C 1
ATOM 2136 O O . ILE A 1 282 ? -0.248 0.920 12.405 1.00 98.19 282 ILE A O 1
ATOM 2140 N N . LEU A 1 283 ? 1.559 1.603 11.254 1.00 96.62 283 LEU A N 1
ATOM 2141 C CA . LEU A 1 283 ? 2.340 0.389 11.509 1.00 96.62 283 LEU A CA 1
ATOM 2142 C C . LEU A 1 283 ? 2.595 0.179 13.008 1.00 96.62 283 LEU A C 1
ATOM 2144 O O . LEU A 1 283 ? 2.367 -0.914 13.514 1.00 96.62 283 LEU A O 1
ATOM 2148 N N . TYR A 1 284 ? 2.991 1.231 13.731 1.00 97.38 284 TYR A N 1
ATOM 2149 C CA . TYR A 1 284 ? 3.161 1.184 15.188 1.00 97.38 284 TYR A CA 1
ATOM 2150 C C . TYR A 1 284 ? 1.880 0.760 15.920 1.00 97.38 284 TYR A C 1
ATOM 2152 O O . TYR A 1 284 ? 1.940 0.037 16.914 1.00 97.38 284 TYR A O 1
ATOM 2160 N N . LEU A 1 285 ? 0.714 1.215 15.454 1.00 98.50 285 LEU A N 1
ATOM 2161 C CA . LEU A 1 285 ? -0.564 0.805 16.031 1.00 98.50 285 LEU A CA 1
ATOM 2162 C C . LEU A 1 285 ? -0.895 -0.644 15.698 1.00 98.50 285 LEU A C 1
ATOM 2164 O O . LEU A 1 285 ? -1.374 -1.365 16.566 1.00 98.50 285 LEU A O 1
ATOM 2168 N N . ASP A 1 286 ? -0.616 -1.093 14.483 1.00 97.81 286 ASP A N 1
ATOM 2169 C CA . ASP A 1 286 ? -0.873 -2.475 14.091 1.00 97.81 286 ASP A CA 1
ATOM 2170 C C . ASP A 1 286 ? -0.005 -3.494 14.836 1.00 97.81 286 ASP A C 1
ATOM 2172 O O . ASP A 1 286 ? -0.499 -4.553 15.210 1.00 97.81 286 ASP A O 1
ATOM 2176 N N . GLU A 1 287 ? 1.232 -3.135 15.181 1.00 96.25 287 GLU A N 1
ATOM 2177 C CA . GLU A 1 287 ? 2.092 -3.947 16.055 1.00 96.25 287 GLU A CA 1
ATOM 2178 C C . GLU A 1 287 ? 1.524 -4.114 17.479 1.00 96.25 287 GLU A C 1
ATOM 2180 O O . GLU A 1 287 ? 1.881 -5.056 18.187 1.00 96.25 287 GLU A O 1
ATOM 2185 N N . LYS A 1 288 ? 0.643 -3.206 17.919 1.00 97.88 288 LYS A N 1
ATOM 2186 C CA . LYS A 1 288 ? 0.093 -3.167 19.285 1.00 97.88 288 LYS A CA 1
ATOM 2187 C C . LYS A 1 288 ? -1.351 -3.632 19.385 1.00 97.88 288 LYS A C 1
ATOM 2189 O O . LYS A 1 288 ? -1.765 -4.137 20.429 1.00 97.88 288 LYS A O 1
ATOM 2194 N N . TYR A 1 289 ? -2.128 -3.418 18.334 1.00 98.00 289 TYR A N 1
ATOM 2195 C CA . TYR A 1 289 ? -3.562 -3.650 18.309 1.00 98.00 289 TYR A CA 1
ATOM 2196 C C . TYR A 1 289 ? -3.881 -4.669 17.210 1.00 98.00 289 TYR A C 1
ATOM 2198 O O . TYR A 1 289 ? -3.697 -4.370 16.031 1.00 98.00 289 TYR A O 1
ATOM 2206 N N . PRO A 1 290 ? -4.397 -5.863 17.561 1.00 96.00 290 PRO A N 1
ATOM 2207 C CA . PRO A 1 290 ? -4.666 -6.909 16.583 1.00 96.00 290 PRO A CA 1
ATOM 2208 C C . PRO A 1 290 ? -5.577 -6.438 15.449 1.00 96.00 290 PRO A C 1
ATOM 2210 O O . PRO A 1 290 ? -6.621 -5.815 15.693 1.00 96.00 290 PRO A O 1
ATOM 2213 N N . ASP A 1 291 ? -5.199 -6.791 14.220 1.00 95.62 291 ASP A N 1
ATOM 2214 C CA . ASP A 1 291 ? -5.927 -6.486 12.986 1.00 95.62 291 ASP A CA 1
ATOM 2215 C C . ASP A 1 291 ? -6.168 -4.983 12.749 1.00 95.62 291 ASP A C 1
ATOM 2217 O O . ASP A 1 291 ? -7.173 -4.609 12.137 1.00 95.62 291 ASP A O 1
ATOM 2221 N N . PHE A 1 292 ? -5.295 -4.101 13.246 1.00 98.25 292 PHE A N 1
ATOM 2222 C CA . PHE A 1 292 ? -5.509 -2.657 13.153 1.00 98.25 292 PHE A CA 1
ATOM 2223 C C . PHE A 1 292 ? -5.656 -2.176 11.706 1.00 98.25 292 PHE A C 1
ATOM 2225 O O . PHE A 1 292 ? -6.610 -1.458 11.414 1.00 98.25 292 PHE A O 1
ATOM 2232 N N . ILE A 1 293 ? -4.786 -2.607 10.785 1.00 98.06 293 ILE A N 1
ATOM 2233 C CA . ILE A 1 293 ? -4.876 -2.237 9.360 1.00 98.06 293 ILE A CA 1
ATOM 2234 C C . ILE A 1 293 ? -6.211 -2.672 8.746 1.00 98.06 293 ILE A C 1
ATOM 2236 O O . ILE A 1 293 ? -6.866 -1.873 8.076 1.00 98.06 293 ILE A O 1
ATOM 2240 N N . TYR A 1 294 ? -6.660 -3.899 9.020 1.00 97.75 294 TYR A N 1
ATOM 2241 C CA . TYR A 1 294 ? -7.970 -4.382 8.575 1.00 97.75 294 TYR A CA 1
ATOM 2242 C C . TYR A 1 294 ? -9.107 -3.509 9.126 1.00 97.75 294 TYR A C 1
ATOM 2244 O O . TYR A 1 294 ? -9.976 -3.058 8.375 1.00 97.75 294 TYR A O 1
ATOM 2252 N N . LYS A 1 295 ? -9.095 -3.231 10.435 1.00 98.12 295 LYS A N 1
ATOM 2253 C CA . LYS A 1 295 ? -10.124 -2.422 11.105 1.00 98.12 295 LYS A CA 1
ATOM 2254 C C . LYS A 1 295 ? -10.142 -0.984 10.585 1.00 98.12 295 LYS A C 1
ATOM 2256 O O . LYS A 1 295 ? -11.225 -0.456 10.340 1.00 98.12 295 LYS A O 1
ATOM 2261 N N . LEU A 1 296 ? -8.973 -0.382 10.370 1.00 98.19 296 LEU A N 1
ATOM 2262 C CA . LEU A 1 296 ? -8.819 0.967 9.827 1.00 98.19 296 LEU A CA 1
ATOM 2263 C C . LEU A 1 296 ? -9.367 1.050 8.398 1.00 98.19 296 LEU A C 1
ATOM 2265 O O . LEU A 1 296 ? -10.224 1.888 8.117 1.00 98.19 296 LEU A O 1
ATOM 2269 N N . ASN A 1 297 ? -8.948 0.130 7.521 1.00 97.75 297 ASN A N 1
ATOM 2270 C CA . ASN A 1 297 ? -9.457 0.042 6.152 1.00 97.75 297 ASN A CA 1
ATOM 2271 C C . ASN A 1 297 ? -10.982 -0.157 6.122 1.00 97.75 297 ASN A C 1
ATOM 2273 O O . ASN A 1 297 ? -11.690 0.463 5.330 1.00 97.75 297 ASN A O 1
ATOM 2277 N N . LYS A 1 298 ? -11.527 -1.004 6.999 1.00 97.00 298 LYS A N 1
ATOM 2278 C CA . LYS A 1 298 ? -12.976 -1.231 7.095 1.00 97.00 298 LYS A CA 1
ATOM 2279 C C . LYS A 1 298 ? -13.729 0.021 7.552 1.00 97.00 298 LYS A C 1
ATOM 2281 O O . LYS A 1 298 ? -14.791 0.324 7.002 1.00 97.00 298 LYS A O 1
ATOM 2286 N N . ALA A 1 299 ? -13.186 0.751 8.526 1.00 96.62 299 ALA A N 1
ATOM 2287 C CA . ALA A 1 299 ? -13.794 1.961 9.074 1.00 96.62 299 ALA A CA 1
ATOM 2288 C C . ALA A 1 299 ? -13.876 3.106 8.053 1.00 96.62 299 ALA A C 1
ATOM 2290 O O . ALA A 1 299 ? -14.816 3.894 8.115 1.00 96.62 299 ALA A O 1
ATOM 2291 N N . ALA A 1 300 ? -12.965 3.175 7.075 1.00 95.62 300 ALA A N 1
ATOM 2292 C CA . ALA A 1 300 ? -12.942 4.240 6.067 1.00 95.62 300 ALA A CA 1
ATOM 2293 C C . ALA A 1 300 ? -14.268 4.398 5.289 1.00 95.62 300 ALA A C 1
ATOM 2295 O O . ALA A 1 300 ? -14.665 5.521 4.974 1.00 95.62 300 ALA A O 1
ATOM 2296 N N . LYS A 1 301 ? -15.011 3.302 5.036 1.00 91.94 301 LYS A N 1
ATOM 2297 C CA . LYS A 1 301 ? -16.310 3.346 4.323 1.00 91.94 301 LYS A CA 1
ATOM 2298 C C . LYS A 1 301 ? -17.351 4.226 5.033 1.00 91.94 301 LYS A C 1
ATOM 2300 O O . LYS A 1 301 ? -18.146 4.886 4.358 1.00 91.94 301 LYS A O 1
ATOM 2305 N N . ASN A 1 302 ? -17.344 4.199 6.369 1.00 92.25 302 ASN A N 1
ATOM 2306 C CA . ASN A 1 302 ? -18.285 4.871 7.268 1.00 92.25 302 ASN A CA 1
ATOM 2307 C C . ASN A 1 302 ? -17.515 5.446 8.469 1.00 92.25 302 ASN A C 1
ATOM 2309 O O . ASN A 1 302 ? -17.689 4.999 9.604 1.00 92.25 302 ASN A O 1
ATOM 2313 N N . TRP A 1 303 ? -16.609 6.385 8.190 1.00 94.75 303 TRP A N 1
ATOM 2314 C CA . TRP A 1 303 ? -15.672 6.892 9.188 1.00 94.75 303 TRP A CA 1
ATOM 2315 C C . TRP A 1 303 ? -16.364 7.590 10.364 1.00 94.75 303 TRP A C 1
ATOM 2317 O O . TRP A 1 303 ? -17.318 8.349 10.188 1.00 94.75 303 TRP A O 1
ATOM 2327 N N . ASN A 1 304 ? -15.833 7.360 11.564 1.00 93.75 304 ASN A N 1
ATOM 2328 C CA . ASN A 1 304 ? -16.201 8.053 12.790 1.00 93.75 304 ASN A CA 1
ATOM 2329 C C . ASN A 1 304 ? -14.958 8.165 13.685 1.00 93.75 304 ASN A C 1
ATOM 2331 O O . ASN A 1 304 ? -14.277 7.164 13.901 1.00 93.75 304 ASN A O 1
ATOM 2335 N N . ASP A 1 305 ? -14.687 9.346 14.247 1.00 93.56 305 ASP A N 1
ATOM 2336 C CA . ASP A 1 305 ? -13.507 9.585 15.094 1.00 93.56 305 ASP A CA 1
ATOM 2337 C C . ASP A 1 305 ? -13.475 8.736 16.377 1.00 93.56 305 ASP A C 1
ATOM 2339 O O . ASP A 1 305 ? -12.399 8.467 16.914 1.00 93.56 305 ASP A O 1
ATOM 2343 N N . ASN A 1 306 ? -14.617 8.211 16.831 1.00 96.06 306 ASN A N 1
ATOM 2344 C CA . ASN A 1 306 ? -14.665 7.237 17.925 1.00 96.06 306 ASN A CA 1
ATOM 2345 C C . ASN A 1 306 ? -13.950 5.919 17.585 1.00 96.06 306 ASN A C 1
ATOM 2347 O O . ASN A 1 306 ? -13.683 5.140 18.501 1.00 96.06 306 ASN A O 1
ATOM 2351 N N . PHE A 1 307 ? -13.607 5.669 16.313 1.00 97.62 307 PHE A N 1
ATOM 2352 C CA . PHE A 1 307 ? -12.819 4.517 15.871 1.00 97.62 307 PHE A CA 1
ATOM 2353 C C . PHE A 1 307 ? -11.569 4.306 16.732 1.00 97.62 307 PHE A C 1
ATOM 2355 O O . PHE A 1 307 ? -11.304 3.177 17.149 1.00 97.62 307 PHE A O 1
ATOM 2362 N N . TRP A 1 308 ? -10.829 5.378 17.034 1.00 98.00 308 TRP A N 1
ATOM 2363 C CA . TRP A 1 308 ? -9.592 5.299 17.813 1.00 98.00 308 TRP A CA 1
ATOM 2364 C C . TRP A 1 308 ? -9.857 4.742 19.210 1.00 98.00 308 TRP A C 1
ATOM 2366 O O . TRP A 1 308 ? -9.269 3.732 19.596 1.00 98.00 308 TRP A O 1
ATOM 2376 N N . GLN A 1 309 ? -10.821 5.330 19.918 1.00 97.94 309 GLN A N 1
ATOM 2377 C CA . GLN A 1 309 ? -11.198 4.916 21.267 1.00 97.94 309 GLN A CA 1
ATOM 2378 C C . GLN A 1 309 ? -11.790 3.501 21.280 1.00 97.94 309 GLN A C 1
ATOM 2380 O O . GLN A 1 309 ? -11.443 2.702 22.144 1.00 97.94 309 GLN A O 1
ATOM 2385 N N . GLN A 1 310 ? -12.646 3.162 20.315 1.00 97.62 310 GLN A N 1
ATOM 2386 C CA . GLN A 1 310 ? -13.280 1.841 20.222 1.00 97.62 310 GLN A CA 1
ATOM 2387 C C . GLN A 1 310 ? -12.282 0.729 19.885 1.00 97.62 310 GLN A C 1
ATOM 2389 O O . GLN A 1 310 ? -12.435 -0.396 20.354 1.00 97.62 310 GLN A O 1
ATOM 2394 N N . THR A 1 311 ? -11.264 1.035 19.081 1.00 98.12 311 THR A N 1
ATOM 2395 C CA . THR A 1 311 ? -10.282 0.044 18.620 1.00 98.12 311 THR A CA 1
ATOM 2396 C C . THR A 1 311 ? -9.120 -0.114 19.594 1.00 98.12 311 THR A C 1
ATOM 2398 O O . THR A 1 311 ? -8.583 -1.213 19.722 1.00 98.12 311 THR A O 1
ATOM 2401 N N . THR A 1 312 ? -8.725 0.965 20.276 1.00 98.25 312 THR A N 1
ATOM 2402 C CA . THR A 1 312 ? -7.481 1.008 21.064 1.00 98.25 312 THR A CA 1
ATOM 2403 C C . THR A 1 312 ? -7.681 1.301 22.551 1.00 98.25 312 THR A C 1
ATOM 2405 O O . THR A 1 312 ? -6.747 1.139 23.338 1.00 98.25 312 THR A O 1
ATOM 2408 N N . GLY A 1 313 ? -8.871 1.765 22.945 1.00 98.19 313 GLY A N 1
ATOM 2409 C CA . GLY A 1 313 ? -9.138 2.292 24.283 1.00 98.19 313 GLY A CA 1
ATOM 2410 C C . GLY A 1 313 ? -8.551 3.685 24.543 1.00 98.19 313 GLY A C 1
ATOM 2411 O O . GLY A 1 313 ? -8.596 4.141 25.686 1.00 98.19 313 GLY A O 1
ATOM 2412 N N . LYS A 1 314 ? -8.003 4.364 23.524 1.00 98.44 314 LYS A N 1
ATOM 2413 C CA . LYS A 1 314 ? -7.354 5.678 23.643 1.00 98.44 314 LYS A CA 1
ATOM 2414 C C . LYS A 1 314 ? -7.785 6.635 22.531 1.00 98.44 314 LYS A C 1
ATOM 2416 O O . LYS A 1 314 ? -8.126 6.221 21.422 1.00 98.44 314 LYS A O 1
ATOM 2421 N N . SER A 1 315 ? -7.713 7.932 22.818 1.00 98.31 315 SER A N 1
ATOM 2422 C CA . SER A 1 315 ? -7.848 8.981 21.802 1.00 98.31 315 SER A CA 1
ATOM 2423 C C . SER A 1 315 ? -6.653 8.979 20.841 1.00 98.31 315 SER A C 1
ATOM 2425 O O . SER A 1 315 ? -5.548 8.571 21.209 1.00 98.31 315 SER A O 1
ATOM 2427 N N . VAL A 1 316 ? -6.842 9.483 19.617 1.00 97.94 316 VAL A N 1
ATOM 2428 C CA . VAL A 1 316 ? -5.747 9.579 18.633 1.00 97.94 316 VAL A CA 1
ATOM 2429 C C . VAL A 1 316 ? -4.588 10.451 19.122 1.00 97.94 316 VAL A C 1
ATOM 2431 O O . VAL A 1 316 ? -3.437 10.133 18.841 1.00 97.94 316 VAL A O 1
ATOM 2434 N N . ASP A 1 317 ? -4.861 11.482 19.925 1.00 97.81 317 ASP A N 1
ATOM 2435 C CA . ASP A 1 317 ? -3.829 12.369 20.476 1.00 97.81 317 ASP A CA 1
ATOM 2436 C C . ASP A 1 317 ? -2.953 11.665 21.523 1.00 97.81 317 ASP A C 1
ATOM 2438 O O . ASP A 1 317 ? -1.735 11.864 21.559 1.00 97.81 317 ASP A O 1
ATOM 2442 N N . GLN A 1 318 ? -3.548 10.788 22.341 1.00 98.38 318 GLN A N 1
ATOM 2443 C CA . GLN A 1 318 ? -2.799 9.925 23.261 1.00 98.38 318 GLN A CA 1
ATOM 2444 C C . GLN A 1 318 ? -1.940 8.925 22.487 1.00 98.38 318 GLN A C 1
ATOM 2446 O O . GLN A 1 318 ? -0.749 8.795 22.763 1.00 98.38 318 GLN A O 1
ATOM 2451 N N . LEU A 1 319 ? -2.517 8.264 21.479 1.00 98.56 319 LEU A N 1
ATOM 2452 C CA . LEU A 1 319 ? -1.792 7.320 20.626 1.00 98.56 319 LEU A CA 1
ATOM 2453 C C . LEU A 1 319 ? -0.623 7.993 19.901 1.00 98.56 319 LEU A C 1
ATOM 2455 O O . LEU A 1 319 ? 0.475 7.441 19.850 1.00 98.56 319 LEU A O 1
ATOM 2459 N N . TRP A 1 320 ? -0.842 9.192 19.360 1.00 98.19 320 TRP A N 1
ATOM 2460 C CA . TRP A 1 320 ? 0.195 9.971 18.696 1.00 98.19 320 TRP A CA 1
ATOM 2461 C C . TRP A 1 320 ? 1.305 10.353 19.673 1.00 98.19 320 TRP A C 1
ATOM 2463 O O . TRP A 1 320 ? 2.476 10.137 19.378 1.00 98.19 320 TRP A O 1
ATOM 2473 N N . SER A 1 321 ? 0.953 10.840 20.864 1.00 98.19 321 SER A N 1
ATOM 2474 C CA . SER A 1 321 ? 1.925 11.144 21.921 1.00 98.19 321 SER A CA 1
ATOM 2475 C C . SER A 1 321 ? 2.769 9.921 22.302 1.00 98.19 321 SER A C 1
ATOM 2477 O O . SER A 1 321 ? 3.990 10.021 22.414 1.00 98.19 321 SER A O 1
ATOM 2479 N N . GLU A 1 322 ? 2.153 8.746 22.432 1.00 98.19 322 GLU A N 1
ATOM 2480 C CA . GLU A 1 322 ? 2.852 7.487 22.726 1.00 98.19 322 GLU A CA 1
ATOM 2481 C C . GLU A 1 322 ? 3.760 7.024 21.585 1.00 98.19 322 GLU A C 1
ATOM 2483 O O . GLU A 1 322 ? 4.849 6.495 21.826 1.00 98.19 322 GLU A O 1
ATOM 2488 N N . TYR A 1 323 ? 3.338 7.216 20.337 1.00 97.62 323 TYR A N 1
ATOM 2489 C CA . TYR A 1 323 ? 4.178 6.964 19.171 1.00 97.62 323 TYR A CA 1
ATOM 2490 C C . TYR A 1 323 ? 5.398 7.890 19.165 1.00 97.62 323 TYR A C 1
ATOM 2492 O O . TYR A 1 323 ? 6.528 7.427 19.010 1.00 97.62 323 TYR A O 1
ATOM 2500 N N . GLN A 1 324 ? 5.198 9.181 19.424 1.00 97.31 324 GLN A N 1
ATOM 2501 C CA . GLN A 1 324 ? 6.266 10.180 19.493 1.00 97.31 324 GLN A CA 1
ATOM 2502 C C . GLN A 1 324 ? 7.256 9.927 20.638 1.00 97.31 324 GLN A C 1
ATOM 2504 O O . GLN A 1 324 ? 8.443 10.230 20.509 1.00 97.31 324 GLN A O 1
ATOM 2509 N N . ALA A 1 325 ? 6.790 9.336 21.739 1.00 97.12 325 ALA A N 1
ATOM 2510 C CA . ALA A 1 325 ? 7.627 8.904 22.855 1.00 97.12 325 ALA A CA 1
ATOM 2511 C C . ALA A 1 325 ? 8.402 7.596 22.588 1.00 97.12 325 ALA A C 1
ATOM 2513 O O . ALA A 1 325 ? 9.272 7.249 23.377 1.00 97.12 325 ALA A O 1
ATOM 2514 N N . SER A 1 326 ? 8.106 6.872 21.500 1.00 94.44 326 SER A N 1
ATOM 2515 C CA . SER A 1 326 ? 8.778 5.606 21.146 1.00 94.44 326 SER A CA 1
ATOM 2516 C C . SER A 1 326 ? 10.058 5.761 20.309 1.00 94.44 326 SER A C 1
ATOM 2518 O O . SER A 1 326 ? 10.653 4.755 19.916 1.00 94.44 326 SER A O 1
ATOM 2520 N N . PHE A 1 327 ? 10.445 7.003 20.005 1.00 91.19 327 PHE A N 1
ATOM 2521 C CA . PHE A 1 327 ? 11.700 7.376 19.345 1.00 91.19 327 PHE A CA 1
ATOM 2522 C C . PHE A 1 327 ? 12.812 7.588 20.364 1.00 91.19 327 PHE A C 1
ATOM 2524 O O . PHE A 1 327 ? 13.909 7.041 20.126 1.00 91.19 327 PHE A O 1
#

Foldseek 3Di:
DDDDDDDDDDDPPPPPPPPQPWDAQQPDDFADPPDDDPDDDDDDDDDDDDDDDDDDDDDDDDDDDDDDDDDDDDDDDDDDDDDDDDDDDDDDDDDDDDDDDDDPDPDPDPDPPDLPLDVVLLVQQFAQEEAEAEADVVLVVLLCLLPVPVGVLLRVLSSLLQSLQDRDNVQWDGDNYAYEYEHADHGAKIEGLVVNYIYGHSVCSVVSCVVDDSPSSNLRVSLVSLLHSNLNIFAAAPDPQQRLLSQLLSQLSSVVVVSHDPVLADADDDCSNHHNPVNVLQNVVCVPFPSSSNLSRSCRVPPDQCSCCVRPVDHPVVSSVVSNVVD